Protein AF-A0A9P9AEI6-F1 (afdb_monomer_lite)

InterPro domains:
  IPR021858 Fungal transcription factor [PF11951] (8-313)

pLDDT: mean 79.12, std 16.42, range [23.8, 97.5]

Secondary structure (DSSP, 8-state):
--HHHHHHHHHIIIIIHHHS--SSSS-HHHHHHHHTTSS--HHHHHHHHHHHHHHHHHHH-S-HHHHHHHHHHHHHHHHHTTT---HHHHHHHHHHHHHHHHHHHHTT-TT-TTHHHHHHHHHHHHHHH-HHHHHHSTTTHHHHHHHHHHHHHHHHHHHHH-HHHHHSTTSTTS----GGGGS--GGGPPPHHHHHHTHHHHHHHHHHHHPPPTTSGGGG-HHHHHHHHHHHHHHHHTS----TTS--HHHHHHHHHHHHHHHHHHHHTT--SHHHHHHHHHHHHHHTT-S--S-HHHHHHHHTT--STTTS-TTSS-------

Structure (mmCIF, N/CA/C/O backbone):
data_AF-A0A9P9AEI6-F1
#
_entry.id   AF-A0A9P9AEI6-F1
#
loop_
_atom_site.group_PDB
_atom_site.id
_atom_site.type_symbol
_atom_site.label_atom_id
_atom_site.label_alt_id
_atom_site.label_comp_id
_atom_site.label_asym_id
_atom_site.label_entity_id
_atom_site.label_seq_id
_atom_site.pdbx_PDB_ins_code
_atom_site.Cartn_x
_atom_site.Cartn_y
_atom_site.Cartn_z
_atom_site.occupancy
_atom_site.B_iso_or_equiv
_atom_site.auth_seq_id
_atom_site.auth_comp_id
_atom_site.auth_asym_id
_atom_site.auth_atom_id
_atom_site.pdbx_PDB_model_num
ATOM 1 N N . MET A 1 1 ? -19.953 -5.552 25.059 1.00 49.62 1 MET A N 1
ATOM 2 C CA . MET A 1 1 ? -19.543 -6.098 23.747 1.00 49.62 1 MET A CA 1
ATOM 3 C C . MET A 1 1 ? -20.603 -7.079 23.301 1.00 49.62 1 MET A C 1
ATOM 5 O O . MET A 1 1 ? -20.930 -7.969 24.077 1.00 49.62 1 MET A O 1
ATOM 9 N N . ALA A 1 2 ? -21.178 -6.906 22.111 1.00 52.88 2 ALA A N 1
ATOM 10 C CA . ALA A 1 2 ? -22.038 -7.945 21.546 1.00 52.88 2 ALA A CA 1
ATOM 11 C C . ALA A 1 2 ? -21.175 -9.194 21.297 1.00 52.88 2 ALA A C 1
ATOM 13 O O . ALA A 1 2 ? -20.051 -9.055 20.819 1.00 52.88 2 ALA A O 1
ATOM 14 N N . ALA A 1 3 ? -21.664 -10.396 21.613 1.00 57.94 3 ALA A N 1
ATOM 15 C CA . ALA A 1 3 ? -20.877 -11.637 21.545 1.00 57.94 3 ALA A CA 1
ATOM 16 C C . ALA A 1 3 ? -20.171 -11.865 20.185 1.00 57.94 3 ALA A C 1
ATOM 18 O O . ALA A 1 3 ? -19.106 -12.473 20.138 1.00 57.94 3 ALA A O 1
ATOM 19 N N . GLY A 1 4 ? -20.706 -11.313 19.088 1.00 79.44 4 GLY A N 1
ATOM 20 C CA . GLY A 1 4 ? -20.083 -11.368 17.761 1.00 79.44 4 GLY A CA 1
ATOM 21 C C . GLY A 1 4 ? -18.882 -10.434 17.544 1.00 79.44 4 GLY A C 1
ATOM 22 O O . GLY A 1 4 ? -18.023 -10.744 16.726 1.00 79.44 4 GLY A O 1
ATOM 23 N N . GLU A 1 5 ? -18.775 -9.313 18.266 1.00 84.81 5 GLU A N 1
ATOM 24 C CA . GLU A 1 5 ? -17.642 -8.378 18.125 1.00 84.81 5 GLU A CA 1
ATOM 25 C C . GLU A 1 5 ? -16.354 -8.960 18.718 1.00 84.81 5 GLU A C 1
ATOM 27 O O . GLU A 1 5 ? -15.290 -8.808 18.126 1.00 84.81 5 GLU A O 1
ATOM 32 N N . GLY A 1 6 ? -16.455 -9.683 19.841 1.00 88.44 6 GLY A N 1
ATOM 33 C CA . GLY A 1 6 ? -15.307 -10.349 20.465 1.00 88.44 6 GLY A CA 1
ATOM 34 C C . GLY A 1 6 ? -14.677 -11.409 19.557 1.00 88.44 6 GLY A C 1
ATOM 35 O O . GLY A 1 6 ? -13.463 -11.429 19.391 1.00 88.44 6 GLY A O 1
ATOM 36 N N . ILE A 1 7 ? -15.506 -12.217 18.888 1.00 92.50 7 ILE A N 1
ATOM 37 C CA . ILE A 1 7 ? -15.058 -13.255 17.942 1.00 92.50 7 ILE A CA 1
ATOM 38 C C . ILE A 1 7 ? -14.340 -12.641 16.732 1.00 92.50 7 ILE A C 1
ATOM 40 O O . ILE A 1 7 ? -13.343 -13.175 16.248 1.00 92.50 7 ILE A O 1
ATOM 44 N N . LEU A 1 8 ? -14.849 -11.523 16.212 1.00 93.69 8 LEU A N 1
ATOM 45 C CA . LEU A 1 8 ? -14.237 -10.823 15.079 1.00 93.69 8 LEU A CA 1
ATOM 46 C C . LEU A 1 8 ? -12.917 -10.146 15.452 1.00 93.69 8 LEU A C 1
ATOM 48 O O . LEU A 1 8 ? -12.017 -10.048 14.620 1.00 93.69 8 LEU A O 1
ATOM 52 N N . LEU A 1 9 ? -12.797 -9.699 16.697 1.00 93.00 9 LEU A N 1
ATOM 53 C CA . LEU A 1 9 ? -11.573 -9.120 17.227 1.00 93.00 9 LEU A CA 1
ATOM 54 C C . LEU A 1 9 ? -10.501 -10.187 17.474 1.00 93.00 9 LEU A C 1
ATOM 56 O O . LEU A 1 9 ? -9.353 -9.995 17.099 1.00 93.00 9 LEU A O 1
ATOM 60 N N . GLU A 1 10 ? -10.881 -11.350 17.999 1.00 93.00 10 GLU A N 1
ATOM 61 C CA . GLU A 1 10 ? -9.986 -12.509 18.086 1.00 93.00 10 GLU A CA 1
ATOM 62 C C . GLU A 1 10 ? -9.533 -12.973 16.691 1.00 93.00 10 GLU A C 1
ATOM 64 O O . GLU A 1 10 ? -8.358 -13.269 16.463 1.00 93.00 10 GLU A O 1
ATOM 69 N N . TYR A 1 11 ? -10.449 -12.981 15.720 1.00 92.69 11 TYR A N 1
ATOM 70 C CA . TYR A 1 11 ? -10.111 -13.259 14.325 1.00 92.69 11 TYR A CA 1
ATOM 71 C C . TYR A 1 11 ? -9.150 -12.213 13.745 1.00 92.69 11 TYR A C 1
ATOM 73 O O . TYR A 1 11 ? -8.234 -12.567 13.001 1.00 92.69 11 TYR A O 1
ATOM 81 N N . PHE A 1 12 ? -9.312 -10.939 14.124 1.00 93.12 12 PHE A N 1
ATOM 82 C CA . PHE A 1 12 ? -8.359 -9.897 13.755 1.00 93.12 12 PHE A CA 1
ATOM 83 C C . PHE A 1 12 ? -6.968 -10.236 14.288 1.00 93.12 12 PHE A C 1
ATOM 85 O O . PHE A 1 12 ? -6.016 -10.330 13.517 1.00 93.12 12 PHE A O 1
ATOM 92 N N . ASP A 1 13 ? -6.874 -10.465 15.598 1.00 91.00 13 ASP A N 1
ATOM 93 C CA . ASP A 1 13 ? -5.612 -10.664 16.306 1.00 91.00 13 ASP A CA 1
ATOM 94 C C . ASP A 1 13 ? -4.868 -11.917 15.797 1.00 91.00 13 ASP A C 1
ATOM 96 O O . ASP A 1 13 ? -3.641 -11.908 15.687 1.00 91.00 13 ASP A O 1
ATOM 100 N N . THR A 1 14 ? -5.592 -12.973 15.407 1.00 89.31 14 THR A N 1
ATOM 101 C CA . THR A 1 14 ? -5.006 -14.269 15.011 1.00 89.31 14 THR A CA 1
ATOM 102 C C . THR A 1 14 ? -4.762 -14.451 13.511 1.00 89.31 14 THR A C 1
ATOM 104 O O . THR A 1 14 ? -3.858 -15.216 13.145 1.00 89.31 14 THR A O 1
ATOM 107 N N . LYS A 1 15 ? -5.558 -13.805 12.645 1.00 88.00 15 LYS A N 1
ATOM 108 C CA . LYS A 1 15 ? -5.542 -14.010 11.184 1.00 88.00 15 LYS A CA 1
ATOM 109 C C . LYS A 1 15 ? -5.318 -12.717 10.409 1.00 88.00 15 LYS A C 1
ATOM 111 O O . LYS A 1 15 ? -4.334 -12.624 9.682 1.00 88.00 15 LYS A O 1
ATOM 116 N N . VAL A 1 16 ? -6.194 -11.724 10.573 1.00 88.56 16 VAL A N 1
ATOM 117 C CA . VAL A 1 16 ? -6.148 -10.495 9.755 1.00 88.56 16 VAL A CA 1
ATOM 118 C C . VAL A 1 16 ? -4.852 -9.725 9.994 1.00 88.56 16 VAL A C 1
ATOM 120 O O . VAL A 1 16 ? -4.207 -9.311 9.037 1.00 88.56 16 VAL A O 1
ATOM 123 N N . SER A 1 17 ? -4.418 -9.615 11.250 1.00 87.31 17 SER A N 1
ATOM 124 C CA . SER A 1 17 ? -3.181 -8.937 11.657 1.00 87.31 17 SER A CA 1
ATOM 125 C C . SER A 1 17 ? -1.941 -9.421 10.899 1.00 87.31 17 SER A C 1
ATOM 127 O O . SER A 1 17 ? -1.055 -8.617 10.621 1.00 87.31 17 SER A O 1
ATOM 129 N N . LYS A 1 18 ? -1.900 -10.713 10.549 1.00 82.31 18 LYS A N 1
ATOM 130 C CA . LYS A 1 18 ? -0.797 -11.372 9.836 1.00 82.31 18 LYS A CA 1
ATOM 131 C C . LYS A 1 18 ? -0.871 -11.194 8.322 1.00 82.31 18 LYS A C 1
ATOM 133 O O . LYS A 1 18 ? 0.150 -11.259 7.658 1.00 82.31 18 LYS A O 1
ATOM 138 N N . SER A 1 19 ? -2.068 -10.963 7.783 1.00 79.38 19 SER A N 1
ATOM 139 C CA . SER A 1 19 ? -2.264 -10.676 6.353 1.00 79.38 19 SER A CA 1
ATOM 140 C C . SER A 1 19 ? -1.991 -9.220 5.970 1.00 79.38 19 SER A C 1
ATOM 142 O O . SER A 1 19 ? -1.904 -8.905 4.784 1.00 79.38 19 SER A O 1
ATOM 144 N N . LEU A 1 20 ? -1.896 -8.320 6.955 1.00 83.25 20 LEU A N 1
ATOM 145 C CA . LEU A 1 20 ? -1.595 -6.917 6.698 1.00 83.25 20 LEU A CA 1
ATOM 146 C C . LEU A 1 20 ? -0.143 -6.750 6.265 1.00 83.25 20 LEU A C 1
ATOM 148 O O . LEU A 1 20 ? 0.754 -7.417 6.778 1.00 83.25 20 LEU A O 1
ATOM 152 N N . THR A 1 21 ? 0.083 -5.798 5.367 1.00 78.38 21 THR A N 1
ATOM 153 C CA . THR A 1 21 ? 1.424 -5.468 4.902 1.00 78.38 21 THR A CA 1
ATOM 154 C C . THR A 1 21 ? 2.310 -4.973 6.038 1.00 78.38 21 THR A C 1
ATOM 156 O O . THR A 1 21 ? 1.958 -4.015 6.725 1.00 78.38 21 THR A O 1
ATOM 159 N N . THR A 1 22 ? 3.474 -5.601 6.218 1.00 69.50 22 THR A N 1
ATOM 160 C CA . THR A 1 22 ? 4.460 -5.224 7.239 1.00 69.50 22 THR A CA 1
ATOM 161 C C . THR A 1 22 ? 5.778 -4.756 6.619 1.00 69.50 22 THR A C 1
ATOM 163 O O . THR A 1 22 ? 6.274 -5.309 5.627 1.00 69.50 22 THR A O 1
ATOM 166 N N . PHE A 1 23 ? 6.344 -3.703 7.214 1.00 68.81 23 PHE A N 1
ATOM 167 C CA . PHE A 1 23 ? 7.599 -3.081 6.776 1.00 68.81 23 PHE A CA 1
ATOM 168 C C . PHE A 1 23 ? 8.761 -3.286 7.743 1.00 68.81 23 PHE A C 1
ATOM 170 O O . PHE A 1 23 ? 9.911 -3.167 7.325 1.00 68.81 23 PHE A O 1
ATOM 177 N N . SER A 1 24 ? 8.463 -3.682 8.978 1.00 69.88 24 SER A N 1
ATOM 178 C CA . SER A 1 24 ? 9.431 -4.023 10.013 1.00 69.88 24 SER A CA 1
ATOM 179 C C . SER A 1 24 ? 9.180 -5.423 10.574 1.00 69.88 24 SER A C 1
ATOM 181 O O . SER A 1 24 ? 8.218 -6.106 10.214 1.00 69.88 24 SER A O 1
ATOM 183 N N . GLU A 1 25 ? 10.050 -5.840 11.494 1.00 65.62 25 GLU A N 1
ATOM 184 C CA . GLU A 1 25 ? 9.880 -7.061 12.287 1.00 65.62 25 GLU A CA 1
ATOM 185 C C . GLU A 1 25 ? 8.661 -6.992 13.226 1.00 65.62 25 GLU A C 1
ATOM 187 O O . GLU A 1 25 ? 8.182 -8.023 13.702 1.00 65.62 25 GLU A O 1
ATOM 192 N N . LYS A 1 26 ? 8.135 -5.788 13.503 1.00 71.62 26 LYS A N 1
ATOM 193 C CA . LYS A 1 26 ? 6.980 -5.596 14.380 1.00 71.62 26 LYS A CA 1
ATOM 194 C C . LYS A 1 26 ? 5.680 -5.783 13.582 1.00 71.62 26 LYS A C 1
ATOM 196 O O . LYS A 1 26 ? 5.460 -5.103 12.579 1.00 71.62 26 LYS A O 1
ATOM 201 N N . PRO A 1 27 ? 4.757 -6.658 14.022 1.00 75.38 27 PRO A N 1
ATOM 202 C CA . PRO A 1 27 ? 3.495 -6.850 13.318 1.00 75.38 27 PRO A CA 1
ATOM 203 C C . PRO A 1 27 ? 2.616 -5.601 13.398 1.00 75.38 27 PRO A C 1
ATOM 205 O O . PRO A 1 27 ? 2.210 -5.190 14.491 1.00 75.38 27 PRO A O 1
ATOM 208 N N . LEU A 1 28 ? 2.231 -5.058 12.242 1.00 84.88 28 LEU A N 1
ATOM 209 C CA . LEU A 1 28 ? 1.381 -3.869 12.141 1.00 84.88 28 LEU A CA 1
ATOM 210 C C . LEU A 1 28 ? 0.050 -4.036 12.896 1.00 84.88 28 LEU A C 1
ATOM 212 O O . LEU A 1 28 ? -0.445 -3.103 13.525 1.00 84.88 28 LEU A O 1
ATOM 216 N N . GLY A 1 29 ? -0.512 -5.248 12.914 1.00 87.25 29 GLY A N 1
ATOM 217 C CA . GLY A 1 29 ? -1.742 -5.528 13.653 1.00 87.25 29 GLY A CA 1
ATOM 218 C C . GLY A 1 29 ? -1.647 -5.237 15.157 1.00 87.25 29 GLY A C 1
ATOM 219 O O . GLY A 1 29 ? -2.629 -4.786 15.745 1.00 87.25 29 GLY A O 1
ATOM 220 N N . SER A 1 30 ? -0.471 -5.412 15.773 1.00 87.69 30 SER A N 1
ATOM 221 C CA . SER A 1 30 ? -0.256 -5.089 17.193 1.00 87.69 30 SER A CA 1
ATOM 222 C C . SER A 1 30 ? -0.277 -3.577 17.446 1.00 87.69 30 SER A C 1
ATOM 224 O O . SER A 1 30 ? -0.878 -3.114 18.420 1.00 87.69 30 SER A O 1
ATOM 226 N N . LEU A 1 31 ? 0.282 -2.796 16.515 1.00 90.06 31 LEU A N 1
ATOM 227 C CA . LEU A 1 31 ? 0.215 -1.339 16.531 1.00 90.06 31 LEU A CA 1
ATOM 228 C C . LEU A 1 31 ? -1.235 -0.860 16.398 1.00 90.06 31 LEU A C 1
ATOM 230 O O . LEU A 1 31 ? -1.699 -0.078 17.227 1.00 90.06 31 LEU A O 1
ATOM 234 N N . LEU A 1 32 ? -1.978 -1.378 15.415 1.00 93.06 32 LEU A N 1
ATOM 235 C CA . LEU A 1 32 ? -3.387 -1.024 15.198 1.00 93.06 32 LEU A CA 1
ATOM 236 C C . LEU A 1 32 ? -4.250 -1.364 16.416 1.00 93.06 32 LEU A C 1
ATOM 238 O O . LEU A 1 32 ? -5.102 -0.571 16.825 1.00 93.06 32 LEU A O 1
ATOM 242 N N . ARG A 1 33 ? -3.981 -2.510 17.052 1.00 91.94 33 ARG A N 1
ATOM 243 C CA . ARG A 1 33 ? -4.644 -2.911 18.293 1.00 91.94 33 ARG A CA 1
ATOM 244 C C . ARG A 1 33 ? -4.411 -1.893 19.401 1.00 91.94 33 ARG A C 1
ATOM 246 O O . ARG A 1 33 ? -5.381 -1.460 20.020 1.00 91.94 33 ARG A O 1
ATOM 253 N N . ARG A 1 34 ? -3.161 -1.475 19.615 1.00 91.44 34 ARG A N 1
ATOM 254 C CA . ARG A 1 34 ? -2.795 -0.455 20.607 1.00 91.44 34 ARG A CA 1
ATOM 255 C C . ARG A 1 34 ? -3.473 0.884 20.308 1.00 91.44 34 ARG A C 1
ATOM 257 O O . ARG A 1 34 ? -4.132 1.423 21.191 1.00 91.44 34 ARG A O 1
ATOM 264 N N . ILE A 1 35 ? -3.403 1.357 19.060 1.00 91.81 35 ILE A N 1
ATOM 265 C CA . ILE A 1 35 ? -4.046 2.603 18.605 1.00 91.81 35 ILE A CA 1
ATOM 266 C C . ILE A 1 35 ? -5.562 2.572 18.857 1.00 91.81 35 ILE A C 1
ATOM 268 O O . ILE A 1 35 ? -6.140 3.575 19.272 1.00 91.81 35 ILE A O 1
ATOM 272 N N . SER A 1 36 ? -6.218 1.422 18.665 1.00 93.44 36 SER A N 1
ATOM 273 C CA . SER A 1 36 ? -7.662 1.274 18.900 1.00 93.44 36 SER A CA 1
ATOM 274 C C . SER A 1 36 ? -8.080 1.403 20.374 1.00 93.44 36 SER A C 1
ATOM 276 O O . SER A 1 36 ? -9.262 1.592 20.661 1.00 93.44 36 SER A O 1
ATOM 278 N N . LEU A 1 37 ? -7.126 1.312 21.310 1.00 89.81 37 LEU A N 1
ATOM 279 C CA . LEU A 1 37 ? -7.365 1.276 22.756 1.00 89.81 37 LEU A CA 1
ATOM 280 C C . LEU A 1 37 ? -6.828 2.508 23.507 1.00 89.81 37 LEU A C 1
ATOM 282 O O . LEU A 1 37 ? -7.058 2.612 24.708 1.00 89.81 37 LEU A O 1
ATOM 286 N N . THR A 1 38 ? -6.149 3.445 22.837 1.00 85.38 38 THR A N 1
ATOM 287 C CA . THR A 1 38 ? -5.336 4.490 23.490 1.00 85.38 38 THR A CA 1
ATOM 288 C C . THR A 1 38 ? -6.092 5.369 24.493 1.00 85.38 38 THR A C 1
ATOM 290 O O . THR A 1 38 ? -5.564 5.652 25.563 1.00 85.38 38 THR A O 1
ATOM 293 N N . ASN A 1 39 ? -7.300 5.849 24.173 1.00 81.88 39 ASN A N 1
ATOM 294 C CA . ASN A 1 39 ? -8.015 6.797 25.049 1.00 81.88 39 ASN A CA 1
ATOM 295 C C . ASN A 1 39 ? -9.550 6.773 24.924 1.00 81.88 39 ASN A C 1
ATOM 297 O O . ASN A 1 39 ? -10.221 7.679 25.414 1.00 81.88 39 ASN A O 1
ATOM 301 N N . GLY A 1 40 ? -10.121 5.782 24.232 1.00 85.19 40 GLY A N 1
ATOM 302 C CA . GLY A 1 40 ? -11.573 5.681 24.029 1.00 85.19 40 GLY A CA 1
ATOM 303 C C . GLY A 1 40 ? -12.201 6.823 23.213 1.00 85.19 40 GLY A C 1
ATOM 304 O O . GLY A 1 40 ? -13.425 6.925 23.161 1.00 85.19 40 GLY A O 1
ATOM 305 N N . SER A 1 41 ? -11.397 7.679 22.573 1.00 92.44 41 SER A N 1
ATOM 306 C CA . SER A 1 41 ? -11.891 8.755 21.707 1.00 92.44 41 SER A CA 1
ATOM 307 C C . SER A 1 41 ? -12.672 8.220 20.504 1.00 92.44 41 SER A C 1
ATOM 309 O O . SER A 1 41 ? -12.541 7.059 20.109 1.00 92.44 41 SER A O 1
ATOM 311 N N . LEU A 1 42 ? -13.435 9.103 19.854 1.00 94.88 42 LEU A N 1
ATOM 312 C CA . LEU A 1 42 ? -14.140 8.779 18.611 1.00 94.88 42 LEU A CA 1
ATOM 313 C C . LEU A 1 42 ? -13.181 8.293 17.510 1.00 94.88 42 LEU A C 1
ATOM 315 O O . LEU A 1 42 ? -13.525 7.372 16.775 1.00 94.88 42 LEU A O 1
ATOM 319 N N . ALA A 1 43 ? -11.960 8.832 17.440 1.00 94.81 43 ALA A N 1
ATOM 320 C CA . ALA A 1 43 ? -10.944 8.349 16.506 1.00 94.81 43 ALA A CA 1
ATOM 321 C C . ALA A 1 43 ? -10.480 6.917 16.844 1.00 94.81 43 ALA A C 1
ATOM 323 O O . ALA A 1 43 ? -10.398 6.073 15.956 1.00 94.81 43 ALA A O 1
ATOM 324 N N . CYS A 1 44 ? -10.258 6.592 18.124 1.00 94.44 44 CYS A N 1
ATOM 325 C CA . CYS A 1 44 ? -9.933 5.217 18.540 1.00 94.44 44 CYS A CA 1
ATOM 326 C C . CYS A 1 44 ? -11.085 4.247 18.234 1.00 94.44 44 CYS A C 1
ATOM 328 O O . CYS A 1 44 ? -10.864 3.149 17.720 1.00 94.44 44 CYS A O 1
ATOM 330 N N . MET A 1 45 ? -12.328 4.675 18.488 1.00 95.88 45 MET A N 1
ATOM 331 C CA . MET A 1 45 ? -13.521 3.910 18.123 1.00 95.88 45 MET A CA 1
ATOM 332 C C . MET A 1 45 ? -13.596 3.666 16.617 1.00 95.88 45 MET A C 1
ATOM 334 O O . MET A 1 45 ? -13.975 2.570 16.210 1.00 95.88 45 MET A O 1
ATOM 338 N N . ALA A 1 46 ? -13.225 4.643 15.788 1.00 97.38 46 ALA A N 1
ATOM 339 C CA . ALA A 1 46 ? -13.188 4.462 14.345 1.00 97.38 46 ALA A CA 1
ATOM 340 C C . ALA A 1 46 ? -12.216 3.353 13.927 1.00 97.38 46 ALA A C 1
ATOM 342 O O . ALA A 1 46 ? -12.610 2.468 13.168 1.00 97.38 46 ALA A O 1
ATOM 343 N N . VAL A 1 47 ? -10.995 3.348 14.474 1.00 97.25 47 VAL A N 1
ATOM 344 C CA . VAL A 1 47 ? -9.998 2.292 14.217 1.00 97.25 47 VAL A CA 1
ATOM 345 C C . VAL A 1 47 ? -10.554 0.932 14.621 1.00 97.25 47 VAL A C 1
ATOM 347 O O . VAL A 1 47 ? -10.567 0.004 13.819 1.00 97.25 47 VAL A O 1
ATOM 350 N N . HIS A 1 48 ? -11.098 0.827 15.834 1.00 96.56 48 HIS A N 1
ATOM 351 C CA . HIS A 1 48 ? -11.681 -0.414 16.334 1.00 96.56 48 HIS A CA 1
ATOM 352 C C . HIS A 1 48 ? -12.808 -0.942 15.430 1.00 96.56 48 HIS A C 1
ATOM 354 O O . HIS A 1 48 ? -12.850 -2.124 15.089 1.00 96.56 48 HIS A O 1
ATOM 360 N N . ARG A 1 49 ? -13.720 -0.059 15.008 1.00 97.25 49 ARG A N 1
ATOM 361 C CA . ARG A 1 49 ? -14.836 -0.409 14.121 1.00 97.25 49 ARG A CA 1
ATOM 362 C C . ARG A 1 49 ? -14.344 -0.836 12.743 1.00 97.25 49 ARG A C 1
ATOM 364 O O . ARG A 1 49 ? -14.859 -1.824 12.228 1.00 97.25 49 ARG A O 1
ATOM 371 N N . ALA A 1 50 ? -13.341 -0.156 12.191 1.00 97.25 50 ALA A N 1
ATOM 372 C CA . ALA A 1 50 ? -12.728 -0.516 10.918 1.00 97.25 50 ALA A CA 1
ATOM 373 C C . ALA A 1 50 ? -12.044 -1.894 10.988 1.00 97.25 50 ALA A C 1
ATOM 375 O O . ALA A 1 50 ? -12.265 -2.722 10.109 1.00 97.25 50 ALA A O 1
ATOM 376 N N . MET A 1 51 ? -11.295 -2.186 12.061 1.00 96.62 51 MET A N 1
ATOM 377 C CA . MET A 1 51 ? -10.660 -3.498 12.273 1.00 96.62 51 MET A CA 1
ATOM 378 C C . MET A 1 51 ? -11.692 -4.631 12.289 1.00 96.62 51 MET A C 1
ATOM 380 O O . MET A 1 51 ? -11.538 -5.628 11.589 1.00 96.62 51 MET A O 1
ATOM 384 N N . ILE A 1 52 ? -12.771 -4.471 13.062 1.00 96.12 52 ILE A N 1
ATOM 385 C CA . ILE A 1 52 ? -13.834 -5.481 13.154 1.00 96.12 52 ILE A CA 1
ATOM 386 C C . ILE A 1 52 ? -14.605 -5.587 11.830 1.00 96.12 52 ILE A C 1
ATOM 388 O O . ILE A 1 52 ? -15.012 -6.687 11.461 1.00 96.12 52 ILE A O 1
ATOM 392 N N . ALA A 1 53 ? -14.789 -4.481 11.100 1.00 95.88 53 ALA A N 1
ATOM 393 C CA . ALA A 1 53 ? -15.401 -4.495 9.772 1.00 95.88 53 ALA A CA 1
ATOM 394 C C . ALA A 1 53 ? -14.562 -5.313 8.780 1.00 95.88 53 ALA A C 1
ATOM 396 O O . ALA A 1 53 ? -15.105 -6.181 8.103 1.00 95.88 53 ALA A O 1
ATOM 397 N N . LEU A 1 54 ? -13.242 -5.100 8.751 1.00 94.44 54 LEU A N 1
ATOM 398 C CA . LEU A 1 54 ? -12.329 -5.871 7.907 1.00 94.44 54 LEU A CA 1
ATOM 399 C C . LEU A 1 54 ? -12.331 -7.357 8.293 1.00 94.44 54 LEU A C 1
ATOM 401 O O . LEU A 1 54 ? -12.406 -8.219 7.422 1.00 94.44 54 LEU A O 1
ATOM 405 N N . SER A 1 55 ? -12.335 -7.675 9.590 1.00 95.12 55 SER A N 1
ATOM 406 C CA . SER A 1 55 ? -12.503 -9.057 10.056 1.00 95.12 55 SER A CA 1
ATOM 407 C C . SER A 1 55 ? -13.822 -9.679 9.611 1.00 95.12 55 SER A C 1
ATOM 409 O O . SER A 1 55 ? -13.844 -10.854 9.253 1.00 95.12 55 SER A O 1
ATOM 411 N N . ALA A 1 56 ? -14.923 -8.923 9.651 1.00 94.25 56 ALA A N 1
ATOM 412 C CA . ALA A 1 56 ? -16.223 -9.405 9.198 1.00 94.25 56 ALA A CA 1
ATOM 413 C C . ALA A 1 56 ? -16.203 -9.689 7.693 1.00 94.25 56 ALA A C 1
ATOM 415 O O . ALA A 1 56 ? -16.639 -10.762 7.288 1.00 94.25 56 ALA A O 1
ATOM 416 N N . LEU A 1 57 ? -15.616 -8.787 6.900 1.00 92.50 57 LEU A N 1
ATOM 417 C CA . LEU A 1 57 ? -15.442 -8.963 5.461 1.00 92.50 57 LEU A CA 1
ATOM 418 C C . LEU A 1 57 ? -14.624 -10.217 5.136 1.00 92.50 57 LEU A C 1
ATOM 420 O O . LEU A 1 57 ? -15.081 -11.077 4.394 1.00 92.50 57 LEU A O 1
ATOM 424 N N . LEU A 1 58 ? -13.442 -10.364 5.735 1.00 89.75 58 LEU A N 1
ATOM 425 C CA . LEU A 1 58 ? -12.540 -11.481 5.436 1.00 89.75 58 LEU A CA 1
ATOM 426 C C . LEU A 1 58 ? -13.033 -12.830 5.973 1.00 89.75 58 LEU A C 1
ATOM 428 O O . LEU A 1 58 ? -12.534 -13.873 5.557 1.00 89.75 58 LEU A O 1
ATOM 432 N N . ARG A 1 59 ? -13.970 -12.835 6.927 1.00 91.19 59 ARG A N 1
ATOM 433 C CA . ARG A 1 59 ? -14.519 -14.067 7.509 1.00 91.19 59 ARG A CA 1
ATOM 434 C C . ARG A 1 59 ? -15.860 -14.474 6.908 1.00 91.19 59 ARG A C 1
ATOM 436 O O . ARG A 1 59 ? -16.122 -15.666 6.779 1.00 91.19 59 ARG A O 1
ATOM 443 N N . TYR A 1 60 ? -16.718 -13.503 6.611 1.00 90.38 60 TYR A N 1
ATOM 444 C CA . TYR A 1 60 ? -18.117 -13.726 6.240 1.00 90.38 60 TYR A CA 1
ATOM 445 C C . TYR A 1 60 ? -18.507 -13.081 4.903 1.00 90.38 60 TYR A C 1
ATOM 447 O O . TYR A 1 60 ? -19.644 -13.248 4.470 1.00 90.38 60 TYR A O 1
ATOM 455 N N . GLY A 1 61 ? -17.596 -12.357 4.251 1.00 88.06 61 GLY A N 1
ATOM 456 C CA . GLY A 1 61 ? -17.871 -11.601 3.034 1.00 88.06 61 GLY A CA 1
ATOM 457 C C . GLY A 1 61 ? -18.565 -10.264 3.295 1.00 88.06 61 GLY A C 1
ATOM 458 O O . GLY A 1 61 ? -18.708 -9.800 4.437 1.00 88.06 61 GLY A O 1
ATOM 459 N N . ASP A 1 62 ? -18.982 -9.614 2.209 1.00 86.94 62 ASP A N 1
ATOM 460 C CA . ASP A 1 62 ? -19.665 -8.328 2.284 1.00 86.94 62 ASP A CA 1
ATOM 461 C C . ASP A 1 62 ? -21.129 -8.502 2.716 1.00 86.94 62 ASP A C 1
ATOM 463 O O . ASP A 1 62 ? -22.041 -8.699 1.915 1.00 86.94 62 ASP A O 1
ATOM 467 N N . CYS A 1 63 ? -21.347 -8.490 4.030 1.00 88.94 63 CYS A N 1
ATOM 468 C CA . CYS A 1 63 ? -22.653 -8.666 4.649 1.00 88.94 63 CYS A CA 1
ATOM 469 C C . CYS A 1 63 ? -23.125 -7.391 5.365 1.00 88.94 63 CYS A C 1
ATOM 471 O O . CYS A 1 63 ? -22.361 -6.458 5.625 1.00 88.94 63 CYS A O 1
ATOM 473 N N . VAL A 1 64 ? -24.396 -7.373 5.786 1.00 91.38 64 VAL A N 1
ATOM 474 C CA . VAL A 1 64 ? -25.002 -6.246 6.528 1.00 91.38 64 VAL A CA 1
ATOM 475 C C . VAL A 1 64 ? -24.170 -5.844 7.754 1.00 91.38 64 VAL A C 1
ATOM 477 O O . VAL A 1 64 ? -24.068 -4.660 8.081 1.00 91.38 64 VAL A O 1
ATOM 480 N N . GLN A 1 65 ? -23.549 -6.811 8.438 1.00 92.44 65 GLN A N 1
ATOM 481 C CA . GLN A 1 65 ? -22.690 -6.526 9.586 1.00 92.44 65 GLN A CA 1
ATOM 482 C C . GLN A 1 65 ? -21.428 -5.753 9.181 1.00 92.44 65 GLN A C 1
ATOM 484 O O . GLN A 1 65 ? -21.105 -4.768 9.848 1.00 92.44 65 GLN A O 1
ATOM 489 N N . THR A 1 66 ? -20.757 -6.166 8.101 1.00 92.69 66 THR A N 1
ATOM 490 C CA . THR A 1 66 ? -19.584 -5.489 7.527 1.00 92.69 66 THR A CA 1
ATOM 491 C C . THR A 1 66 ? -19.920 -4.040 7.186 1.00 92.69 66 THR A C 1
ATOM 493 O O . THR A 1 66 ? -19.283 -3.121 7.706 1.00 92.69 66 THR A O 1
ATOM 496 N N . GLN A 1 67 ? -20.994 -3.821 6.423 1.00 91.94 67 GLN A N 1
ATOM 497 C CA . GLN A 1 67 ? -21.426 -2.482 6.009 1.00 91.94 67 GLN A CA 1
ATOM 498 C C . GLN A 1 67 ? -21.804 -1.592 7.199 1.00 91.94 67 GLN A C 1
ATOM 500 O O . GLN A 1 67 ? -21.401 -0.430 7.275 1.00 91.94 67 GLN A O 1
ATOM 505 N N . ARG A 1 68 ? -22.512 -2.136 8.197 1.00 95.19 68 ARG A N 1
ATOM 506 C CA . ARG A 1 68 ? -22.860 -1.386 9.414 1.00 95.19 68 ARG A CA 1
ATOM 507 C C . ARG A 1 68 ? -21.620 -0.960 10.203 1.00 95.19 68 ARG A C 1
ATOM 509 O O . ARG A 1 68 ? -21.580 0.154 10.726 1.00 95.19 68 ARG A O 1
ATOM 516 N N . LEU A 1 69 ? -20.615 -1.829 10.308 1.00 95.94 69 LEU A N 1
ATOM 517 C CA . LEU A 1 69 ? -19.361 -1.515 10.995 1.00 95.94 69 LEU A CA 1
ATOM 518 C C . LEU A 1 69 ? -18.528 -0.489 10.213 1.00 95.94 69 LEU A C 1
ATOM 520 O O . LEU A 1 69 ? -18.036 0.457 10.829 1.00 95.94 69 LEU A O 1
ATOM 524 N N . LYS A 1 70 ? -18.450 -0.613 8.879 1.00 95.31 70 LYS A N 1
ATOM 525 C CA . LYS A 1 70 ? -17.837 0.380 7.980 1.00 95.31 70 LYS A CA 1
ATOM 526 C C . LYS A 1 70 ? -18.466 1.763 8.183 1.00 95.31 70 LYS A C 1
ATOM 528 O O . LYS A 1 70 ? -17.765 2.722 8.501 1.00 95.31 70 LYS A O 1
ATOM 533 N N . LEU A 1 71 ? -19.795 1.866 8.101 1.00 95.38 71 LEU A N 1
ATOM 534 C CA . LEU A 1 71 ? -20.523 3.125 8.315 1.00 95.38 71 LEU A CA 1
ATOM 535 C C . LEU A 1 71 ? -20.310 3.698 9.722 1.00 95.38 71 LEU A C 1
ATOM 537 O O . LEU A 1 71 ? -20.151 4.911 9.884 1.00 95.38 71 LEU A O 1
ATOM 541 N N . SER A 1 72 ? -20.266 2.838 10.744 1.00 97.25 72 SER A N 1
ATOM 542 C CA . SER A 1 72 ? -19.952 3.257 12.111 1.00 97.25 72 SER A CA 1
ATOM 543 C C . SER A 1 72 ? -18.533 3.817 12.237 1.00 97.25 72 SER A C 1
ATOM 545 O O . SER A 1 72 ? -18.348 4.779 12.981 1.00 97.25 72 SER A O 1
ATOM 547 N N . ALA A 1 73 ? -17.547 3.243 11.541 1.00 97.50 73 ALA A N 1
ATOM 548 C CA . ALA A 1 73 ? -16.177 3.749 11.530 1.00 97.50 73 ALA A CA 1
ATOM 549 C C . ALA A 1 73 ? -16.099 5.126 10.851 1.00 97.50 73 ALA A C 1
ATOM 551 O O . ALA A 1 73 ? -15.557 6.064 11.431 1.00 97.50 73 ALA A O 1
ATOM 552 N N . ILE A 1 74 ? -16.724 5.274 9.678 1.00 95.88 74 ILE A N 1
ATOM 553 C CA . ILE A 1 74 ? -16.774 6.541 8.925 1.00 95.88 74 ILE A CA 1
ATOM 554 C C . ILE A 1 74 ? -17.445 7.643 9.752 1.00 95.88 74 ILE A C 1
ATOM 556 O O . ILE A 1 74 ? -16.928 8.754 9.853 1.00 95.88 74 ILE A O 1
ATOM 560 N N . SER A 1 75 ? -18.570 7.327 10.399 1.00 97.12 75 SER A N 1
ATOM 561 C CA . SER A 1 75 ? -19.290 8.281 11.250 1.00 97.12 75 SER A CA 1
ATOM 562 C C . SER A 1 75 ? -18.434 8.743 12.431 1.00 97.12 75 SER A C 1
ATOM 564 O O . SER A 1 75 ? -18.441 9.923 12.777 1.00 97.12 75 SER A O 1
ATOM 566 N N . ALA A 1 76 ? -17.674 7.828 13.039 1.00 96.88 76 ALA A N 1
ATOM 567 C CA . ALA A 1 76 ? -16.776 8.144 14.142 1.00 96.88 76 ALA A CA 1
ATOM 568 C C . ALA A 1 76 ? -15.580 9.007 13.692 1.00 96.88 76 ALA A C 1
ATOM 570 O O . ALA A 1 76 ? -15.242 9.962 14.395 1.00 96.88 76 ALA A O 1
ATOM 571 N N . LEU A 1 77 ? -15.008 8.756 12.504 1.00 95.88 77 LEU A N 1
ATOM 572 C CA . LEU A 1 77 ? -13.980 9.626 11.909 1.00 95.88 77 LEU A CA 1
ATOM 573 C C . LEU A 1 77 ? -14.513 11.031 11.657 1.00 95.88 77 LEU A C 1
ATOM 575 O O . LEU A 1 77 ? -13.938 11.998 12.155 1.00 95.88 77 LEU A O 1
ATOM 579 N N . GLY A 1 78 ? -15.642 11.147 10.954 1.00 94.50 78 GLY A N 1
ATOM 580 C CA . GLY A 1 78 ? -16.253 12.442 10.658 1.00 94.50 78 GLY A CA 1
ATOM 581 C C . GLY A 1 78 ? -16.595 13.217 11.931 1.00 94.50 78 GLY A C 1
ATOM 582 O O . GLY A 1 78 ? -16.326 14.412 12.032 1.00 94.50 78 GLY A O 1
ATOM 583 N N . ALA A 1 79 ? -17.113 12.528 12.951 1.00 95.38 79 ALA A N 1
ATOM 584 C CA . ALA A 1 79 ? -17.397 13.134 14.244 1.00 95.38 79 ALA A CA 1
ATOM 585 C C . ALA A 1 79 ? -16.131 13.600 14.979 1.00 95.38 79 ALA A C 1
ATOM 587 O O . ALA A 1 79 ? -16.169 14.660 15.606 1.00 95.38 79 ALA A O 1
ATOM 588 N N . SER A 1 80 ? -15.035 12.838 14.895 1.00 94.75 80 SER A N 1
ATOM 589 C CA . SER A 1 80 ? -13.751 13.187 15.508 1.00 94.75 80 SER A CA 1
ATOM 590 C C . SER A 1 80 ? -13.019 14.316 14.783 1.00 94.75 80 SER A C 1
ATOM 592 O O . SER A 1 80 ? -12.259 15.030 15.427 1.00 94.75 80 SER A O 1
ATOM 594 N N . ALA A 1 81 ? -13.221 14.470 13.473 1.00 93.00 81 ALA A N 1
ATOM 595 C CA . ALA A 1 81 ? -12.567 15.489 12.649 1.00 93.00 81 ALA A CA 1
ATOM 596 C C . ALA A 1 81 ? -13.296 16.845 12.646 1.00 93.00 81 ALA A C 1
ATOM 598 O O . ALA A 1 81 ? -12.816 17.789 12.023 1.00 93.00 81 ALA A O 1
ATOM 599 N N . ARG A 1 82 ? -14.445 16.977 13.331 1.00 91.12 82 ARG A N 1
ATOM 600 C CA . ARG A 1 82 ? -15.267 18.208 13.322 1.00 91.12 82 ARG A CA 1
ATOM 601 C C . ARG A 1 82 ? -14.504 19.480 13.689 1.00 91.12 82 ARG A C 1
ATOM 603 O O . ARG A 1 82 ? -14.815 20.537 13.155 1.00 91.12 82 ARG A O 1
ATOM 610 N N . ASN A 1 83 ? -13.524 19.365 14.581 1.00 86.56 83 ASN A N 1
ATOM 611 C CA . ASN A 1 83 ? -12.706 20.486 15.048 1.00 86.56 83 ASN A CA 1
ATOM 612 C C . ASN A 1 83 ? -11.306 20.491 14.409 1.00 86.56 83 ASN A C 1
ATOM 614 O O . ASN A 1 83 ? -10.390 21.113 14.938 1.00 86.56 83 ASN A O 1
ATOM 618 N N . GLY A 1 84 ? -11.136 19.777 13.295 1.00 86.62 84 GLY A N 1
ATOM 619 C CA . GLY A 1 84 ? -9.840 19.496 12.695 1.00 86.62 84 GLY A CA 1
ATOM 620 C C . GLY A 1 84 ? -9.196 18.217 13.231 1.00 86.62 84 GLY A C 1
ATOM 621 O O . GLY A 1 84 ? -9.660 17.593 14.189 1.00 86.62 84 GLY A O 1
ATOM 622 N N . VAL A 1 85 ? -8.122 17.818 12.557 1.00 89.25 85 VAL A N 1
ATOM 623 C CA . VAL A 1 85 ? -7.266 16.689 12.927 1.00 89.25 85 VAL A CA 1
ATOM 624 C C . VAL A 1 85 ? -6.026 17.256 13.603 1.00 89.25 85 VAL A C 1
ATOM 626 O O . VAL A 1 85 ? -5.450 18.230 13.124 1.00 89.25 85 VAL A O 1
ATOM 629 N N . SER A 1 86 ? -5.648 16.667 14.730 1.00 86.94 86 SER A N 1
ATOM 630 C CA . SER A 1 86 ? -4.508 17.092 15.536 1.00 86.94 86 SER A CA 1
ATOM 631 C C . SER A 1 86 ? -3.469 15.970 15.593 1.00 86.94 86 SER A C 1
ATOM 633 O O . SER A 1 86 ? -3.813 14.812 15.333 1.00 86.94 86 SER A O 1
ATOM 635 N N . PRO A 1 87 ? -2.205 16.256 15.948 1.00 84.81 87 PRO A N 1
ATOM 636 C CA . PRO A 1 87 ? -1.184 15.217 16.065 1.00 84.81 87 PRO A CA 1
ATOM 637 C C . PRO A 1 87 ? -1.604 14.055 16.981 1.00 84.81 87 PRO A C 1
ATOM 639 O O . PRO A 1 87 ? -1.341 12.893 16.686 1.00 84.81 87 PRO A O 1
ATOM 642 N N . GLU A 1 88 ? -2.360 14.338 18.044 1.00 83.44 88 GLU A N 1
ATOM 643 C CA . GLU A 1 88 ? -2.797 13.345 19.032 1.00 83.44 88 GLU A CA 1
ATOM 644 C C . GLU A 1 88 ? -3.814 12.331 18.488 1.00 83.44 88 GLU A C 1
ATOM 646 O O . GLU A 1 88 ? -3.952 11.243 19.055 1.00 83.44 88 GLU A O 1
ATOM 651 N N . ASN A 1 89 ? -4.554 12.683 17.428 1.00 89.62 89 ASN A N 1
ATOM 652 C CA . ASN A 1 89 ? -5.540 11.800 16.802 1.00 89.62 89 ASN A CA 1
ATOM 653 C C . ASN A 1 89 ? -5.181 11.385 15.363 1.00 89.62 89 ASN A C 1
ATOM 655 O O . ASN A 1 89 ? -5.877 10.555 14.771 1.00 89.62 89 ASN A O 1
ATOM 659 N N . ALA A 1 90 ? -4.093 11.923 14.805 1.00 92.88 90 ALA A N 1
ATOM 660 C CA . ALA A 1 90 ? -3.673 11.679 13.430 1.00 92.88 90 ALA A CA 1
ATOM 661 C C . ALA A 1 90 ? -3.401 10.196 13.160 1.00 92.88 90 ALA A C 1
ATOM 663 O O . ALA A 1 90 ? -3.874 9.657 12.162 1.00 92.88 90 ALA A O 1
ATOM 664 N N . ALA A 1 91 ? -2.722 9.504 14.081 1.00 93.25 91 ALA A N 1
ATOM 665 C CA . ALA A 1 91 ? -2.438 8.075 13.952 1.00 93.25 91 ALA A CA 1
ATOM 666 C C . ALA A 1 91 ? -3.715 7.229 13.842 1.00 93.25 91 ALA A C 1
ATOM 668 O O . ALA A 1 91 ? -3.772 6.288 13.050 1.00 93.25 91 ALA A O 1
ATOM 669 N N . GLN A 1 92 ? -4.760 7.581 14.591 1.00 95.50 92 GLN A N 1
ATOM 670 C CA . GLN A 1 92 ? -6.060 6.922 14.544 1.00 95.50 92 GLN A CA 1
ATOM 671 C C . GLN A 1 92 ? -6.766 7.191 13.211 1.00 95.50 92 GLN A C 1
ATOM 673 O O . GLN A 1 92 ? -7.293 6.257 12.607 1.00 95.50 92 GLN A O 1
ATOM 678 N N . HIS A 1 93 ? -6.760 8.441 12.735 1.00 95.62 93 HIS A N 1
ATOM 679 C CA . HIS A 1 93 ? -7.348 8.797 11.438 1.00 95.62 93 HIS A CA 1
ATOM 680 C C . HIS A 1 93 ? -6.653 8.073 10.283 1.00 95.62 93 HIS A C 1
ATOM 682 O O . HIS A 1 93 ? -7.330 7.453 9.465 1.00 95.62 93 HIS A O 1
ATOM 688 N N . VAL A 1 94 ? -5.316 8.070 10.265 1.00 95.06 94 VAL A N 1
ATOM 689 C CA . VAL A 1 94 ? -4.519 7.341 9.267 1.00 95.06 94 VAL A CA 1
ATOM 690 C C . VAL A 1 94 ? -4.815 5.843 9.323 1.00 95.06 94 VAL A C 1
ATOM 692 O O . VAL A 1 94 ? -5.139 5.237 8.304 1.00 95.06 94 VAL A O 1
ATOM 695 N N . SER A 1 95 ? -4.770 5.247 10.518 1.00 95.31 95 SER A N 1
ATOM 696 C CA . SER A 1 95 ? -5.006 3.811 10.709 1.00 95.31 95 SER A CA 1
ATOM 697 C C . SER A 1 95 ? -6.395 3.388 10.232 1.00 95.31 95 SER A C 1
ATOM 699 O O . SER A 1 95 ? -6.529 2.432 9.474 1.00 95.31 95 SER A O 1
ATOM 701 N N . ALA A 1 96 ? -7.441 4.103 10.652 1.00 96.88 96 ALA A N 1
ATOM 702 C CA . ALA A 1 96 ? -8.806 3.800 10.242 1.00 96.88 96 ALA A CA 1
ATOM 703 C C . ALA A 1 96 ? -9.003 4.011 8.734 1.00 96.88 96 ALA A C 1
ATOM 705 O O . ALA A 1 96 ? -9.640 3.180 8.093 1.00 96.88 96 ALA A O 1
ATOM 706 N N . GLY A 1 97 ? -8.434 5.082 8.168 1.00 95.19 97 GLY A N 1
ATOM 707 C CA . GLY A 1 97 ? -8.477 5.362 6.734 1.00 95.19 97 GLY A CA 1
ATOM 708 C C . GLY A 1 97 ? -7.844 4.247 5.902 1.00 95.19 97 GLY A C 1
ATOM 709 O O . GLY A 1 97 ? -8.476 3.745 4.977 1.00 95.19 97 GLY A O 1
ATOM 710 N N . LEU A 1 98 ? -6.648 3.780 6.268 1.00 94.06 98 LEU A N 1
ATOM 711 C CA . LEU A 1 98 ? -5.980 2.682 5.561 1.00 94.06 98 LEU A CA 1
ATOM 712 C C . LEU A 1 98 ? -6.726 1.347 5.703 1.00 94.06 98 LEU A C 1
ATOM 714 O O . LEU A 1 98 ? -6.877 0.631 4.715 1.00 94.06 98 LEU A O 1
ATOM 718 N N . ILE A 1 99 ? -7.277 1.028 6.881 1.00 95.19 99 ILE A N 1
ATOM 719 C CA . ILE A 1 99 ? -8.106 -0.180 7.051 1.00 95.19 99 ILE A CA 1
ATOM 720 C C . ILE A 1 99 ? -9.368 -0.107 6.183 1.00 95.19 99 ILE A C 1
ATOM 722 O O . ILE A 1 99 ? -9.733 -1.099 5.558 1.00 95.19 99 ILE A O 1
ATOM 726 N N . LEU A 1 100 ? -10.031 1.053 6.123 1.00 94.00 100 LEU A N 1
ATOM 727 C CA . LEU A 1 100 ? -11.203 1.261 5.267 1.00 94.00 100 LEU A CA 1
ATOM 728 C C . LEU A 1 100 ? -10.839 1.169 3.780 1.00 94.00 100 LEU A C 1
ATOM 730 O O . LEU A 1 100 ? -11.580 0.555 3.021 1.00 94.00 100 LEU A O 1
ATOM 734 N N . CYS A 1 101 ? -9.679 1.693 3.374 1.00 90.75 101 CYS A N 1
ATOM 735 C CA . CYS A 1 101 ? -9.161 1.508 2.019 1.00 90.75 101 CYS A CA 1
ATOM 736 C C . CYS A 1 101 ? -9.007 0.021 1.678 1.00 90.75 101 CYS A C 1
ATOM 738 O O . CYS A 1 101 ? -9.444 -0.419 0.619 1.00 90.75 101 CYS A O 1
ATOM 740 N N . ILE A 1 102 ? -8.392 -0.756 2.569 1.00 89.62 102 ILE A N 1
ATOM 741 C CA . ILE A 1 102 ? -8.193 -2.197 2.378 1.00 89.62 102 ILE A CA 1
ATOM 742 C C . ILE A 1 102 ? -9.531 -2.932 2.327 1.00 89.62 102 ILE A C 1
ATOM 744 O O . ILE A 1 102 ? -9.716 -3.812 1.491 1.00 89.62 102 ILE A O 1
ATOM 748 N N . LEU A 1 103 ? -10.469 -2.557 3.198 1.00 90.25 103 LEU A N 1
ATOM 749 C CA . LEU A 1 103 ? -11.818 -3.106 3.209 1.00 90.25 103 LEU A CA 1
ATOM 750 C C . LEU A 1 103 ? -12.488 -2.922 1.842 1.00 90.25 103 LEU A C 1
ATOM 752 O O . LEU A 1 103 ? -12.999 -3.898 1.307 1.00 90.25 103 LEU A O 1
ATOM 756 N N . GLU A 1 104 ? -12.423 -1.731 1.241 1.00 87.56 104 GLU A N 1
ATOM 757 C CA . GLU A 1 104 ? -12.976 -1.510 -0.104 1.00 87.56 104 GLU A CA 1
ATOM 758 C C . GLU A 1 104 ? -12.298 -2.347 -1.181 1.00 87.56 104 GLU A C 1
ATOM 760 O O . GLU A 1 104 ? -12.982 -2.900 -2.038 1.00 87.56 104 GLU A O 1
ATOM 765 N N . VAL A 1 105 ? -10.967 -2.457 -1.135 1.00 82.88 105 VAL A N 1
ATOM 766 C CA . VAL A 1 105 ? -10.213 -3.275 -2.095 1.00 82.88 105 VAL A CA 1
ATOM 767 C C . VAL A 1 105 ? -10.656 -4.741 -2.021 1.00 82.88 105 VAL A C 1
ATOM 769 O O . VAL A 1 105 ? -10.811 -5.380 -3.056 1.00 82.88 105 VAL A O 1
ATOM 772 N N . TYR A 1 106 ? -10.933 -5.262 -0.821 1.00 83.31 106 TYR A N 1
ATOM 773 C CA . TYR A 1 106 ? -11.439 -6.627 -0.632 1.00 83.31 106 TYR A CA 1
ATOM 774 C C . TYR A 1 106 ? -12.946 -6.789 -0.849 1.00 83.31 106 TYR A C 1
ATOM 776 O O . TYR A 1 106 ? -13.419 -7.917 -0.980 1.00 83.31 106 TYR A O 1
ATOM 784 N N . ALA A 1 107 ? -13.728 -5.711 -0.847 1.00 81.62 107 ALA A N 1
ATOM 785 C CA . ALA A 1 107 ? -15.178 -5.798 -0.982 1.00 81.62 107 ALA A CA 1
ATOM 786 C C . ALA A 1 107 ? -15.634 -6.081 -2.426 1.00 81.62 107 ALA A C 1
ATOM 788 O O . ALA A 1 107 ? -16.833 -6.206 -2.649 1.00 81.62 107 ALA A O 1
ATOM 789 N N . HIS A 1 108 ? -14.709 -6.212 -3.392 1.00 64.12 108 HIS A N 1
ATOM 790 C CA . HIS A 1 108 ? -14.995 -6.481 -4.813 1.00 64.12 108 HIS A CA 1
ATOM 791 C C . HIS A 1 108 ? -16.104 -5.592 -5.375 1.00 64.12 108 HIS A C 1
ATOM 793 O O . HIS A 1 108 ? -16.932 -6.040 -6.165 1.00 64.12 108 HIS A O 1
ATOM 799 N N . SER A 1 109 ? -16.173 -4.324 -4.950 1.00 56.88 109 SER A N 1
ATOM 800 C CA . SER A 1 109 ? -17.127 -3.407 -5.560 1.00 56.88 109 SER A CA 1
ATOM 801 C C . SER A 1 109 ? -16.602 -3.072 -6.957 1.00 56.88 109 SER A C 1
ATOM 803 O O . SER A 1 109 ? -15.858 -2.104 -7.121 1.00 56.88 109 SER A O 1
ATOM 805 N N . ASP A 1 110 ? -16.974 -3.877 -7.951 1.00 50.94 110 ASP A N 1
ATOM 806 C CA . ASP A 1 110 ? -16.504 -3.806 -9.346 1.00 50.94 110 ASP A CA 1
ATOM 807 C C . ASP A 1 110 ? -16.737 -2.439 -10.018 1.00 50.94 110 ASP A C 1
ATOM 809 O O . ASP A 1 110 ? -16.298 -2.192 -11.138 1.00 50.94 110 ASP A O 1
ATOM 813 N N . THR A 1 111 ? -17.419 -1.512 -9.345 1.00 50.31 111 THR A N 1
ATOM 814 C CA . THR A 1 111 ? -17.842 -0.227 -9.904 1.00 50.31 111 THR A CA 1
ATOM 815 C C . THR A 1 111 ? -17.494 0.982 -9.045 1.00 50.31 111 THR A C 1
ATOM 817 O O . THR A 1 111 ? -17.838 2.103 -9.415 1.00 50.31 111 THR A O 1
ATOM 820 N N . SER A 1 112 ? -16.868 0.802 -7.880 1.00 61.00 112 SER A N 1
ATOM 821 C CA . SER A 1 112 ? -16.647 1.903 -6.947 1.00 61.00 112 SER A CA 1
ATOM 822 C C . SER A 1 112 ? -15.158 2.041 -6.655 1.00 61.00 112 SER A C 1
ATOM 824 O O . SER A 1 112 ? -14.564 1.293 -5.885 1.00 61.00 112 SER A O 1
ATOM 826 N N . TYR A 1 113 ? -14.526 3.051 -7.254 1.00 71.00 113 TYR A N 1
ATOM 827 C CA . TYR A 1 113 ? -13.181 3.492 -6.878 1.00 71.00 113 TYR A CA 1
ATOM 828 C C . TYR A 1 113 ? -13.183 4.147 -5.479 1.00 71.00 113 TYR A C 1
ATOM 830 O O . TYR A 1 113 ? -12.476 5.120 -5.242 1.00 71.00 113 TYR A O 1
ATOM 838 N N . GLN A 1 114 ? -14.017 3.662 -4.546 1.00 78.69 114 GLN A N 1
ATOM 839 C CA . GLN A 1 114 ? -14.239 4.270 -3.237 1.00 78.69 114 GLN A CA 1
ATOM 840 C C . GLN A 1 114 ? -12.984 4.242 -2.364 1.00 78.69 114 GLN A C 1
ATOM 842 O O . GLN A 1 114 ? -12.761 5.144 -1.557 1.00 78.69 114 GLN A O 1
ATOM 847 N N . TRP A 1 115 ? -12.134 3.239 -2.579 1.00 84.50 115 TRP A N 1
ATOM 848 C CA . TRP A 1 115 ? -10.841 3.097 -1.923 1.00 84.50 115 TRP A CA 1
ATOM 849 C C . TRP A 1 115 ? -9.957 4.353 -2.079 1.00 84.50 115 TRP A C 1
ATOM 851 O O . TRP A 1 115 ? -9.223 4.698 -1.152 1.00 84.50 115 TRP A O 1
ATOM 861 N N . THR A 1 116 ? -10.081 5.101 -3.187 1.00 82.38 116 THR A N 1
ATOM 862 C CA . THR A 1 116 ? -9.283 6.317 -3.430 1.00 82.38 116 THR A CA 1
ATOM 863 C C . THR A 1 116 ? -9.633 7.451 -2.468 1.00 82.38 116 THR A C 1
ATOM 865 O O . THR A 1 116 ? -8.737 8.182 -2.049 1.00 82.38 116 THR A O 1
ATOM 868 N N . TRP A 1 117 ? -10.894 7.571 -2.035 1.00 84.06 117 TRP A N 1
ATOM 869 C CA . TRP A 1 117 ? -11.307 8.590 -1.061 1.00 84.06 117 TRP A CA 1
ATOM 870 C C . TRP A 1 117 ? -10.656 8.376 0.299 1.00 84.06 117 TRP A C 1
ATOM 872 O O . TRP A 1 117 ? -10.301 9.343 0.970 1.00 84.06 117 TRP A O 1
ATOM 882 N N . TYR A 1 118 ? -10.473 7.119 0.704 1.00 89.88 118 TYR A N 1
ATOM 883 C CA . TYR A 1 118 ? -9.809 6.801 1.964 1.00 89.88 118 TYR A CA 1
ATOM 884 C C . TYR A 1 118 ? -8.317 7.114 1.901 1.00 89.88 118 TYR A C 1
ATOM 886 O O . TYR A 1 118 ? -7.798 7.725 2.832 1.00 89.88 118 TYR A O 1
ATOM 894 N N . ILE A 1 119 ? -7.647 6.788 0.788 1.00 87.31 119 ILE A N 1
ATOM 895 C CA . ILE A 1 119 ? -6.255 7.201 0.564 1.00 87.31 119 ILE A CA 1
ATOM 896 C C . ILE A 1 119 ? -6.138 8.723 0.590 1.00 87.31 119 ILE A C 1
ATOM 898 O O . ILE A 1 119 ? -5.298 9.251 1.309 1.00 87.31 119 ILE A O 1
ATOM 902 N N . MET A 1 120 ? -7.014 9.443 -0.110 1.00 84.38 120 MET A N 1
ATOM 903 C CA . MET A 1 120 ? -7.012 10.906 -0.099 1.00 84.38 120 MET A CA 1
ATOM 904 C C . MET A 1 120 ? -7.236 11.499 1.291 1.00 84.38 120 MET A C 1
ATOM 906 O O . MET A 1 120 ? -6.518 12.416 1.673 1.00 84.38 120 MET A O 1
ATOM 910 N N . GLY A 1 121 ? -8.171 10.954 2.071 1.00 88.81 121 GLY A N 1
ATOM 911 C CA . GLY A 1 121 ? -8.371 11.377 3.456 1.00 88.81 121 GLY A CA 1
ATOM 912 C C . GLY A 1 121 ? -7.126 11.149 4.317 1.00 88.81 121 GLY A C 1
ATOM 913 O O . GLY A 1 121 ? -6.773 12.001 5.130 1.00 88.81 121 GLY A O 1
ATOM 914 N N . VAL A 1 122 ? -6.410 10.041 4.101 1.00 91.25 122 VAL A N 1
ATOM 915 C CA . VAL A 1 122 ? -5.105 9.793 4.734 1.00 91.25 122 VAL A CA 1
ATOM 916 C C . VAL A 1 122 ? -4.080 10.846 4.301 1.00 91.25 122 VAL A C 1
ATOM 918 O O . VAL A 1 122 ? -3.376 11.371 5.163 1.00 91.25 122 VAL A O 1
ATOM 921 N N . ARG A 1 123 ? -4.027 11.219 3.012 1.00 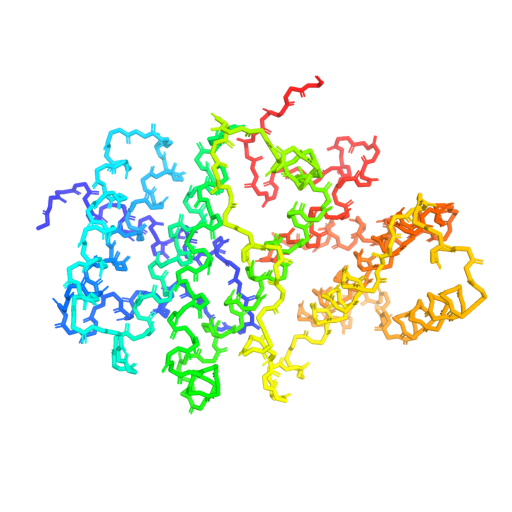87.38 123 ARG A N 1
ATOM 922 C CA . ARG A 1 123 ? -3.151 12.305 2.534 1.00 87.38 123 ARG A CA 1
ATOM 923 C C . ARG A 1 123 ? -3.462 13.624 3.232 1.00 87.38 123 ARG A C 1
ATOM 925 O O . ARG A 1 123 ? -2.544 14.270 3.720 1.00 87.38 123 ARG A O 1
ATOM 932 N N . ASP A 1 124 ? -4.737 13.995 3.332 1.00 87.19 124 ASP A N 1
ATOM 933 C CA . ASP A 1 124 ? -5.165 15.245 3.970 1.00 87.19 124 ASP A CA 1
ATOM 934 C C . ASP A 1 124 ? -4.769 15.286 5.459 1.00 87.19 124 ASP A C 1
ATOM 936 O O . ASP A 1 124 ? -4.305 16.314 5.957 1.00 87.19 124 ASP A O 1
ATOM 940 N N . VAL A 1 125 ? -4.883 14.157 6.168 1.00 90.75 125 VAL A N 1
ATOM 941 C CA . VAL A 1 125 ? -4.436 14.018 7.566 1.00 90.75 125 VAL A CA 1
ATOM 942 C C . VAL A 1 125 ? -2.923 14.179 7.682 1.00 90.75 125 VAL A C 1
ATOM 944 O O . VAL A 1 125 ? -2.435 14.933 8.524 1.00 90.75 125 VAL A O 1
ATOM 947 N N . VAL A 1 126 ? -2.171 13.489 6.828 1.00 87.31 126 VAL A N 1
ATOM 948 C CA . VAL A 1 126 ? -0.710 13.570 6.810 1.00 87.31 126 VAL A CA 1
ATOM 949 C C . VAL A 1 126 ? -0.249 14.978 6.437 1.00 87.31 126 VAL A C 1
ATOM 951 O O . VAL A 1 126 ? 0.672 15.504 7.050 1.00 87.31 126 VAL A O 1
ATOM 954 N N . ALA A 1 127 ? -0.928 15.645 5.509 1.00 84.50 127 ALA A N 1
ATOM 955 C CA . ALA A 1 127 ? -0.653 17.023 5.132 1.00 84.50 127 ALA A CA 1
ATOM 956 C C . ALA A 1 127 ? -0.912 18.023 6.273 1.00 84.50 127 ALA A C 1
ATOM 958 O O . ALA A 1 127 ? -0.309 19.098 6.271 1.00 84.50 127 ALA A O 1
ATOM 959 N N . ALA A 1 128 ? -1.786 17.689 7.229 1.00 85.81 128 ALA A N 1
ATOM 960 C CA . ALA A 1 128 ? -2.064 18.512 8.404 1.00 85.81 128 ALA A CA 1
ATOM 961 C C . ALA A 1 128 ? -1.018 18.350 9.526 1.00 85.81 128 ALA A C 1
ATOM 963 O O . ALA A 1 128 ? -0.814 19.290 10.291 1.00 85.81 128 ALA A O 1
ATOM 964 N N . VAL A 1 129 ? -0.361 17.185 9.631 1.00 84.06 129 VAL A N 1
ATOM 965 C CA . VAL A 1 129 ? 0.527 16.834 10.766 1.00 84.06 129 VAL A CA 1
ATOM 966 C C . VAL A 1 129 ? 1.992 16.580 10.362 1.00 84.06 129 VAL A C 1
ATOM 968 O O . VAL A 1 129 ? 2.873 16.631 11.213 1.00 84.06 129 VAL A O 1
ATOM 971 N N . SER A 1 130 ? 2.276 16.436 9.064 1.00 79.31 130 SER A N 1
ATOM 972 C CA . SER A 1 130 ? 3.550 16.017 8.450 1.00 79.31 130 SER A CA 1
ATOM 973 C C . SER A 1 130 ? 3.905 14.537 8.650 1.00 79.31 130 SER A C 1
ATOM 975 O O . SER A 1 130 ? 3.714 13.983 9.731 1.00 79.31 130 SER A O 1
ATOM 977 N N . LEU A 1 131 ? 4.482 13.898 7.619 1.00 76.44 131 LEU A N 1
ATOM 978 C CA . LEU A 1 131 ? 5.089 12.560 7.732 1.00 76.44 131 LEU A CA 1
ATOM 979 C C . LEU A 1 131 ? 6.264 12.544 8.714 1.00 76.44 131 LEU A C 1
ATOM 981 O O . LEU A 1 131 ? 6.394 11.590 9.477 1.00 76.44 131 LEU A O 1
ATOM 985 N N . ASP A 1 132 ? 7.054 13.621 8.766 1.00 78.75 132 ASP A N 1
ATOM 986 C CA . ASP A 1 132 ? 8.208 13.725 9.668 1.00 78.75 132 ASP A CA 1
ATOM 987 C C . ASP A 1 132 ? 7.799 13.580 11.138 1.00 78.75 132 ASP A C 1
ATOM 989 O O . ASP A 1 132 ? 8.560 13.072 11.962 1.00 78.75 132 ASP A O 1
ATOM 993 N N . TRP A 1 133 ? 6.576 14.001 11.478 1.00 84.62 133 TRP A N 1
ATOM 994 C CA . TRP A 1 133 ? 6.039 13.793 12.814 1.00 84.62 133 TRP A CA 1
ATOM 995 C C . TRP A 1 133 ? 5.865 12.301 13.105 1.00 84.62 133 TRP A C 1
ATOM 997 O O . TRP A 1 133 ? 6.334 11.845 14.143 1.00 84.62 133 TRP A O 1
ATOM 1007 N N . PHE A 1 134 ? 5.278 11.526 12.187 1.00 81.88 134 PHE A N 1
ATOM 1008 C CA . PHE A 1 134 ? 5.130 10.075 12.352 1.00 81.88 134 PHE A CA 1
ATOM 1009 C C . PHE A 1 134 ? 6.485 9.377 12.468 1.00 81.88 134 PHE A C 1
ATOM 1011 O O . PHE A 1 134 ? 6.651 8.531 13.341 1.00 81.88 134 PHE A O 1
ATOM 1018 N N . ASP A 1 135 ? 7.459 9.770 11.648 1.00 79.25 135 ASP A N 1
ATOM 1019 C CA . ASP A 1 135 ? 8.801 9.182 11.664 1.00 79.25 135 ASP A CA 1
ATOM 1020 C C . ASP A 1 135 ? 9.601 9.553 12.922 1.00 79.25 135 ASP A C 1
ATOM 1022 O O . ASP A 1 135 ? 10.434 8.770 13.380 1.00 79.25 135 ASP A O 1
ATOM 1026 N N . SER A 1 136 ? 9.327 10.718 13.522 1.00 80.50 136 SER A N 1
ATOM 1027 C CA . SER A 1 136 ? 9.903 11.107 14.816 1.00 80.50 136 SER A CA 1
ATOM 1028 C C . SER A 1 136 ? 9.383 10.263 15.984 1.00 80.50 136 SER A C 1
ATOM 1030 O O . SER A 1 136 ? 10.039 10.173 17.023 1.00 80.50 136 SER A O 1
ATOM 1032 N N . GLN A 1 137 ? 8.202 9.654 15.834 1.00 82.19 137 GLN A N 1
ATOM 1033 C CA . GLN A 1 137 ? 7.625 8.774 16.838 1.00 82.19 137 GLN A CA 1
ATOM 1034 C C . GLN A 1 137 ? 8.089 7.342 16.557 1.00 82.19 137 GLN A C 1
ATOM 1036 O O . GLN A 1 137 ? 7.618 6.696 15.623 1.00 82.19 137 GLN A O 1
ATOM 1041 N N . GLU A 1 138 ? 8.980 6.818 17.402 1.00 75.56 138 GLU A N 1
ATOM 1042 C CA . GLU A 1 138 ? 9.542 5.462 17.265 1.00 75.56 138 GLU A CA 1
ATOM 1043 C C . GLU A 1 138 ? 8.448 4.397 17.042 1.00 75.56 138 GLU A C 1
ATOM 1045 O O . GLU A 1 138 ? 8.585 3.495 16.217 1.00 75.56 138 GLU A O 1
ATOM 1050 N N . ASP A 1 139 ? 7.316 4.575 17.724 1.00 80.81 139 ASP A N 1
ATOM 1051 C CA . ASP A 1 139 ? 6.150 3.697 17.701 1.00 80.81 139 ASP A CA 1
ATOM 1052 C C . ASP A 1 139 ? 5.252 3.810 16.454 1.00 80.81 139 ASP A C 1
ATOM 1054 O O . ASP A 1 139 ? 4.383 2.954 16.271 1.00 80.81 139 ASP A O 1
ATOM 1058 N N . LEU A 1 140 ? 5.409 4.850 15.624 1.00 85.50 140 LEU A N 1
ATOM 1059 C CA . LEU A 1 140 ? 4.555 5.124 14.455 1.00 85.50 140 LEU A CA 1
ATOM 1060 C C . LEU A 1 140 ? 5.310 5.109 13.119 1.00 85.50 140 LEU A C 1
ATOM 1062 O O . LEU A 1 140 ? 4.680 5.239 12.072 1.00 85.50 140 LEU A O 1
ATOM 1066 N N . SER A 1 141 ? 6.621 4.885 13.132 1.00 82.69 141 SER A N 1
ATOM 1067 C CA . SER A 1 141 ? 7.445 4.772 11.919 1.00 82.69 141 SER A CA 1
ATOM 1068 C C . SER A 1 141 ? 7.029 3.628 10.974 1.00 82.69 141 SER A C 1
ATOM 1070 O O . SER A 1 141 ? 7.345 3.657 9.787 1.00 82.69 141 SER A O 1
ATOM 1072 N N . ASP A 1 142 ? 6.313 2.615 11.472 1.00 83.31 142 ASP A N 1
ATOM 1073 C CA . ASP A 1 142 ? 5.708 1.556 10.646 1.00 83.31 142 ASP A CA 1
ATOM 1074 C C . ASP A 1 142 ? 4.411 2.022 9.965 1.00 83.31 142 ASP A C 1
ATOM 1076 O O . ASP A 1 142 ? 4.032 1.523 8.904 1.00 83.31 142 ASP A O 1
ATOM 1080 N N . LEU A 1 143 ? 3.713 2.985 10.576 1.00 87.88 143 LEU A N 1
ATOM 1081 C CA . LEU A 1 143 ? 2.489 3.563 10.033 1.00 87.88 143 LEU A CA 1
ATOM 1082 C C . LEU A 1 143 ? 2.806 4.475 8.843 1.00 87.88 143 LEU A C 1
ATOM 1084 O O . LEU A 1 143 ? 2.077 4.432 7.856 1.00 87.88 143 LEU A O 1
ATOM 1088 N N . SER A 1 144 ? 3.897 5.248 8.901 1.00 84.56 144 SER A N 1
ATOM 1089 C CA . SER A 1 144 ? 4.373 6.045 7.760 1.00 84.56 144 SER A CA 1
ATOM 1090 C C . SER A 1 144 ? 4.761 5.152 6.578 1.00 84.56 144 SER A C 1
ATOM 1092 O O . SER A 1 144 ? 4.302 5.391 5.459 1.00 84.56 144 SER A O 1
ATOM 1094 N N . ASP A 1 145 ? 5.492 4.060 6.828 1.00 83.38 145 ASP A N 1
ATOM 1095 C CA . ASP A 1 145 ? 5.800 3.037 5.819 1.00 83.38 145 ASP A CA 1
ATOM 1096 C C . ASP A 1 145 ? 4.539 2.461 5.167 1.00 83.38 145 ASP A C 1
ATOM 1098 O O . ASP A 1 145 ? 4.461 2.323 3.940 1.00 83.38 145 ASP A O 1
ATOM 1102 N N . TRP A 1 146 ? 3.517 2.184 5.977 1.00 87.75 146 TRP A N 1
ATOM 1103 C CA . TRP A 1 146 ? 2.247 1.671 5.485 1.00 87.75 146 TRP A CA 1
ATOM 1104 C C . TRP A 1 146 ? 1.485 2.688 4.627 1.00 87.75 146 TRP A C 1
ATOM 1106 O O . TRP A 1 146 ? 0.974 2.323 3.565 1.00 87.75 146 TRP A O 1
ATOM 1116 N N . VAL A 1 147 ? 1.469 3.966 5.029 1.00 87.81 147 VAL A N 1
ATOM 1117 C CA . VAL A 1 147 ? 0.911 5.070 4.227 1.00 87.81 147 VAL A CA 1
ATOM 1118 C C . VAL A 1 147 ? 1.587 5.128 2.863 1.00 87.81 147 VAL A C 1
ATOM 1120 O O . VAL A 1 147 ? 0.905 5.113 1.840 1.00 87.81 147 VAL A O 1
ATOM 1123 N N . TYR A 1 148 ? 2.917 5.156 2.831 1.00 84.69 148 TYR A N 1
ATOM 1124 C CA . TYR A 1 148 ? 3.657 5.279 1.578 1.00 84.69 148 TYR A CA 1
ATOM 1125 C C . TYR A 1 148 ? 3.462 4.083 0.655 1.00 84.69 148 TYR A C 1
ATOM 1127 O O . TYR A 1 148 ? 3.324 4.251 -0.553 1.00 84.69 148 TYR A O 1
ATOM 1135 N N . HIS A 1 149 ? 3.392 2.870 1.197 1.00 85.50 149 HIS A N 1
ATOM 1136 C CA . HIS A 1 149 ? 3.088 1.700 0.385 1.00 85.50 149 HIS A CA 1
ATOM 1137 C C . HIS A 1 149 ? 1.732 1.792 -0.304 1.00 85.50 149 HIS A C 1
ATOM 1139 O O . HIS A 1 149 ? 1.645 1.581 -1.515 1.00 85.50 149 HIS A O 1
ATOM 1145 N N . HIS A 1 150 ? 0.687 2.124 0.452 1.00 85.00 150 HIS A N 1
ATOM 1146 C CA . HIS A 1 150 ? -0.649 2.273 -0.112 1.00 85.00 150 HIS A CA 1
ATOM 1147 C C . HIS A 1 150 ? -0.738 3.456 -1.078 1.00 85.00 150 HIS A C 1
ATOM 1149 O O . HIS A 1 150 ? -1.456 3.378 -2.071 1.00 85.00 150 HIS A O 1
ATOM 1155 N N . GLU A 1 151 ? 0.044 4.507 -0.848 1.00 83.00 151 GLU A N 1
ATOM 1156 C CA . GLU A 1 151 ? 0.178 5.635 -1.759 1.00 83.00 151 GLU A CA 1
ATOM 1157 C C . GLU A 1 151 ? 0.802 5.218 -3.100 1.00 83.00 151 GLU A C 1
ATOM 1159 O O . GLU A 1 151 ? 0.228 5.483 -4.157 1.00 83.00 151 GLU A O 1
ATOM 1164 N N . VAL A 1 152 ? 1.937 4.516 -3.087 1.00 82.81 152 VAL A N 1
ATOM 1165 C CA . VAL A 1 152 ? 2.588 4.022 -4.312 1.00 82.81 152 VAL A CA 1
ATOM 1166 C C . VAL A 1 152 ? 1.673 3.048 -5.060 1.00 82.81 152 VAL A C 1
ATOM 1168 O O . VAL A 1 152 ? 1.504 3.173 -6.275 1.00 82.81 152 VAL A O 1
ATOM 1171 N N . LEU A 1 153 ? 1.024 2.131 -4.335 1.00 82.31 153 LEU A N 1
ATOM 1172 C CA . LEU A 1 153 ? 0.050 1.202 -4.905 1.00 82.31 153 LEU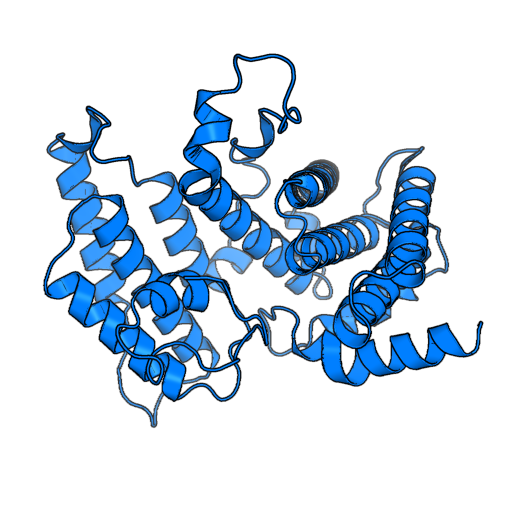 A CA 1
ATOM 1173 C C . LEU A 1 153 ? -1.131 1.949 -5.541 1.00 82.31 153 LEU A C 1
ATOM 1175 O O . LEU A 1 153 ? -1.538 1.614 -6.650 1.00 82.31 153 LEU A O 1
ATOM 1179 N N . SER A 1 154 ? -1.652 2.989 -4.881 1.00 80.12 154 SER A N 1
ATOM 1180 C CA . SER A 1 154 ? -2.765 3.787 -5.404 1.00 80.12 154 SER A CA 1
ATOM 1181 C C . SER A 1 154 ? -2.427 4.442 -6.740 1.00 80.12 154 SER A C 1
ATOM 1183 O O . SER A 1 154 ? -3.195 4.328 -7.696 1.00 80.12 154 SER A O 1
ATOM 1185 N N . LYS A 1 155 ? -1.247 5.069 -6.831 1.00 79.31 155 LYS A N 1
ATOM 1186 C CA . LYS A 1 155 ? -0.772 5.747 -8.040 1.00 79.31 155 LYS A CA 1
ATOM 1187 C C . LYS A 1 155 ? -0.604 4.773 -9.189 1.00 79.31 155 LYS A C 1
ATOM 1189 O O . LYS A 1 155 ? -1.071 5.038 -10.293 1.00 79.31 155 LYS A O 1
ATOM 1194 N N . PHE A 1 156 ? 0.039 3.641 -8.918 1.00 79.56 156 PHE A N 1
ATOM 1195 C CA . PHE A 1 156 ? 0.210 2.587 -9.903 1.00 79.56 156 PHE A CA 1
ATOM 1196 C C . PHE A 1 156 ? -1.138 2.095 -10.438 1.00 79.56 156 PHE A C 1
ATOM 1198 O O . PHE A 1 156 ? -1.349 2.085 -11.652 1.00 79.56 156 PHE A O 1
ATOM 1205 N N . SER A 1 157 ? -2.065 1.743 -9.542 1.00 79.00 157 SER A N 1
ATOM 1206 C CA . SER A 1 157 ? -3.383 1.224 -9.913 1.00 79.00 157 SER A CA 1
ATOM 1207 C C . SER A 1 157 ? -4.173 2.232 -10.740 1.00 79.00 157 SER A C 1
ATOM 1209 O O . SER A 1 157 ? -4.744 1.874 -11.765 1.00 79.00 157 SER A O 1
ATOM 1211 N N . LEU A 1 158 ? -4.163 3.509 -10.352 1.00 76.75 158 LEU A N 1
ATOM 1212 C CA . LEU A 1 158 ? -4.839 4.560 -11.109 1.00 76.75 158 LEU A CA 1
ATOM 1213 C C . LEU A 1 158 ? -4.228 4.725 -12.505 1.00 76.75 158 LEU A C 1
ATOM 1215 O O . LEU A 1 158 ? -4.949 4.678 -13.501 1.00 76.75 158 LEU A O 1
ATOM 1219 N N . ARG A 1 159 ? -2.899 4.846 -12.596 1.00 74.19 159 ARG A N 1
ATOM 1220 C CA . ARG A 1 159 ? -2.192 5.103 -13.861 1.00 74.19 159 ARG A CA 1
ATOM 1221 C C . ARG A 1 159 ? -2.326 3.967 -14.877 1.00 74.19 159 ARG A C 1
ATOM 1223 O O . ARG A 1 159 ? -2.319 4.239 -16.073 1.00 74.19 159 ARG A O 1
ATOM 1230 N N . HIS A 1 160 ? -2.437 2.720 -14.421 1.00 70.88 160 HIS A N 1
ATOM 1231 C CA . HIS A 1 160 ? -2.375 1.549 -15.305 1.00 70.88 160 HIS A CA 1
ATOM 1232 C C . HIS A 1 160 ? -3.673 0.750 -15.416 1.00 70.88 160 HIS A C 1
ATOM 1234 O O . HIS A 1 160 ? -3.894 0.135 -16.455 1.00 70.88 160 HIS A O 1
ATOM 1240 N N . TRP A 1 161 ? -4.544 0.786 -14.406 1.00 69.44 161 TRP A N 1
ATOM 1241 C CA . TRP A 1 161 ? -5.809 0.038 -14.395 1.00 69.44 161 TRP A CA 1
ATOM 1242 C C . TRP A 1 161 ? -7.057 0.928 -14.427 1.00 69.44 161 TRP A C 1
ATOM 1244 O O . TRP A 1 161 ? -8.159 0.407 -14.569 1.00 69.44 161 TRP A O 1
ATOM 1254 N N . ALA A 1 162 ? -6.921 2.258 -14.361 1.00 63.47 162 ALA A N 1
ATOM 1255 C CA . ALA A 1 162 ? -8.038 3.189 -14.557 1.00 63.47 162 ALA A CA 1
ATOM 1256 C C . ALA A 1 162 ? -7.857 4.211 -15.713 1.00 63.47 162 ALA A C 1
ATOM 1258 O O . ALA A 1 162 ? -8.357 5.334 -15.590 1.00 63.47 162 ALA A O 1
ATOM 1259 N N . PRO A 1 163 ? -7.203 3.883 -16.851 1.00 56.97 163 PRO A N 1
ATOM 1260 C CA . PRO A 1 163 ? -6.946 4.865 -17.911 1.00 56.97 163 PRO A CA 1
ATOM 1261 C C . PRO A 1 163 ? -8.235 5.463 -18.503 1.00 56.97 163 PRO A C 1
ATOM 1263 O O . PRO A 1 163 ? -8.284 6.660 -18.781 1.00 56.97 163 PRO A O 1
ATOM 1266 N N . GLU A 1 164 ? -9.322 4.688 -18.594 1.00 50.03 164 GLU A N 1
ATOM 1267 C CA . GLU A 1 164 ? -10.608 5.197 -19.093 1.00 50.03 164 GLU A CA 1
ATOM 1268 C C . GLU A 1 164 ? -11.231 6.279 -18.200 1.00 50.03 164 GLU A C 1
ATOM 1270 O O . GLU A 1 164 ? -11.966 7.132 -18.696 1.00 50.03 164 GLU A O 1
ATOM 1275 N N . VAL A 1 165 ? -10.941 6.282 -16.894 1.00 49.19 165 VAL A N 1
ATOM 1276 C CA . VAL A 1 165 ? -11.475 7.289 -15.963 1.00 49.19 165 VAL A CA 1
ATOM 1277 C C . VAL A 1 165 ? -10.683 8.596 -16.055 1.00 49.19 165 VAL A C 1
ATOM 1279 O O . VAL A 1 165 ? -11.262 9.681 -15.951 1.00 49.19 165 VAL A O 1
ATOM 1282 N N . ALA A 1 166 ? -9.379 8.512 -16.336 1.00 46.09 166 ALA A N 1
ATOM 1283 C CA . ALA A 1 166 ? -8.544 9.675 -16.632 1.00 46.09 166 ALA A CA 1
ATOM 1284 C C . ALA A 1 166 ? -8.962 10.363 -17.947 1.00 46.09 166 ALA A C 1
ATOM 1286 O O . ALA A 1 166 ? -9.014 11.590 -18.009 1.00 46.09 166 ALA A O 1
ATOM 1287 N N . GLU A 1 167 ? -9.326 9.590 -18.976 1.00 44.06 167 GLU A N 1
ATOM 1288 C CA . GLU A 1 167 ? -9.755 10.125 -20.277 1.00 44.06 167 GLU A CA 1
ATOM 1289 C C . GLU A 1 167 ? -11.216 10.619 -20.285 1.00 44.06 167 GLU A C 1
ATOM 1291 O O . GLU A 1 167 ? -11.518 11.647 -20.894 1.00 44.06 167 GLU A O 1
ATOM 1296 N N . LYS A 1 168 ? -12.137 9.948 -19.571 1.00 43.62 168 LYS A N 1
ATOM 1297 C CA . LYS A 1 168 ? -13.580 10.286 -19.547 1.00 43.62 168 LYS A CA 1
ATOM 1298 C C . LYS A 1 168 ? -13.991 11.312 -18.484 1.00 43.62 168 LYS A C 1
ATOM 1300 O O . LYS A 1 168 ? -15.180 11.623 -18.380 1.00 43.62 168 LYS A O 1
ATOM 1305 N N . SER A 1 169 ? -13.036 11.922 -17.774 1.00 42.25 169 SER A N 1
ATOM 1306 C CA . SER A 1 169 ? -13.255 12.998 -16.781 1.00 42.25 169 SER A CA 1
ATOM 1307 C C . SER A 1 169 ? -13.911 14.284 -17.343 1.00 42.25 169 SER A C 1
ATOM 1309 O O . SER A 1 169 ? -14.051 15.277 -16.629 1.00 42.25 169 SER A O 1
ATOM 1311 N N . GLN A 1 170 ? -14.320 14.294 -18.618 1.00 42.84 170 GLN A N 1
ATOM 1312 C CA . GLN A 1 170 ? -15.124 15.349 -19.246 1.00 42.84 170 GLN A CA 1
ATOM 1313 C C . GLN A 1 170 ? -16.633 15.027 -19.319 1.00 42.84 170 GLN A C 1
ATOM 1315 O O . GLN A 1 170 ? -17.404 15.894 -19.727 1.00 42.84 170 GLN A O 1
ATOM 1320 N N . SER A 1 171 ? -17.083 13.824 -18.928 1.00 38.50 171 SER A N 1
ATOM 1321 C CA . SER A 1 171 ? -18.498 13.418 -19.011 1.00 38.50 171 SER A CA 1
ATOM 1322 C C . SER A 1 171 ? -19.147 13.228 -17.630 1.00 38.50 171 SER A C 1
ATOM 1324 O O . SER A 1 171 ? -18.673 12.487 -16.778 1.00 38.50 171 SER A O 1
ATOM 1326 N N . THR A 1 172 ? -20.246 13.945 -17.412 1.00 42.72 172 THR A N 1
ATOM 1327 C CA . THR A 1 172 ? -20.729 14.455 -16.115 1.00 42.72 172 THR A CA 1
ATOM 1328 C C . THR A 1 172 ? -21.469 13.458 -15.204 1.00 42.72 172 THR A C 1
ATOM 1330 O O . THR A 1 172 ? -22.167 13.906 -14.304 1.00 42.72 172 THR A O 1
ATOM 1333 N N . HIS A 1 173 ? -21.394 12.131 -15.379 1.00 39.69 173 HIS A N 1
ATOM 1334 C CA . HIS A 1 173 ? -22.304 11.240 -14.618 1.00 39.69 173 HIS A CA 1
ATOM 1335 C C . HIS A 1 173 ? -21.784 9.870 -14.143 1.00 39.69 173 HIS A C 1
ATOM 1337 O O . HIS A 1 173 ? -22.570 9.096 -13.599 1.00 39.69 173 HIS A O 1
ATOM 1343 N N . MET A 1 174 ? -20.486 9.570 -14.229 1.00 39.19 174 MET A N 1
ATOM 1344 C CA . MET A 1 174 ? -19.912 8.375 -13.591 1.00 39.19 174 MET A CA 1
ATOM 1345 C C . MET A 1 174 ? -18.859 8.785 -12.565 1.00 39.19 174 MET A C 1
ATOM 1347 O O . MET A 1 174 ? -17.754 9.129 -12.953 1.00 39.19 174 MET A O 1
ATOM 1351 N N . LEU A 1 175 ? -19.252 8.754 -11.281 1.00 46.91 175 LEU A N 1
ATOM 1352 C CA . LEU A 1 175 ? -18.421 8.865 -10.071 1.00 46.91 175 LEU A CA 1
ATOM 1353 C C . LEU A 1 175 ? -17.179 9.752 -10.248 1.00 46.91 175 LEU A C 1
ATOM 1355 O O . LEU A 1 175 ? -16.126 9.250 -10.633 1.00 46.91 175 LEU A O 1
ATOM 1359 N N . ASP A 1 176 ? -17.306 11.043 -9.922 1.00 53.69 176 ASP A N 1
ATOM 1360 C CA . ASP A 1 176 ? -16.199 12.007 -9.895 1.00 53.69 176 ASP A CA 1
ATOM 1361 C C . ASP A 1 176 ? -15.056 11.484 -9.012 1.00 53.69 176 ASP A C 1
ATOM 1363 O O . ASP A 1 176 ? -14.996 11.754 -7.810 1.00 53.69 176 ASP A O 1
ATOM 1367 N N . LEU A 1 177 ? -14.126 10.727 -9.600 1.00 55.06 177 LEU A N 1
ATOM 1368 C CA . LEU A 1 177 ? -12.823 10.513 -9.000 1.00 55.06 177 LEU A CA 1
ATOM 1369 C C . LEU A 1 177 ? -12.232 11.903 -8.773 1.00 55.06 177 LEU A C 1
ATOM 1371 O O . LEU A 1 177 ? -12.180 12.706 -9.713 1.00 55.06 177 LEU A O 1
ATOM 1375 N N . PRO A 1 178 ? -11.783 12.232 -7.556 1.00 56.09 178 PRO A N 1
ATOM 1376 C CA . PRO A 1 178 ? -11.216 13.545 -7.336 1.00 56.09 178 PRO A CA 1
ATOM 1377 C C . PRO A 1 178 ? -10.016 13.723 -8.255 1.00 56.09 178 PRO A C 1
ATOM 1379 O O . PRO A 1 178 ? -9.133 12.871 -8.290 1.00 56.09 178 PRO A O 1
ATOM 1382 N N . LYS A 1 179 ? -9.939 14.855 -8.962 1.00 59.47 179 LYS A N 1
ATOM 1383 C CA . LYS A 1 179 ? -8.778 15.188 -9.810 1.00 59.47 179 LYS A CA 1
ATOM 1384 C C . LYS A 1 179 ? -7.446 15.025 -9.057 1.00 59.47 179 LYS A C 1
ATOM 1386 O O . LYS A 1 179 ? -6.471 14.571 -9.636 1.00 59.47 179 LYS A O 1
ATOM 1391 N N . ARG A 1 180 ? -7.457 15.277 -7.741 1.00 57.62 180 ARG A N 1
ATOM 1392 C CA . ARG A 1 180 ? -6.322 15.084 -6.821 1.00 57.62 180 ARG A CA 1
ATOM 1393 C C . ARG A 1 180 ? -5.850 13.634 -6.662 1.00 57.62 180 ARG A C 1
ATOM 1395 O O . ARG A 1 180 ? -4.718 13.437 -6.241 1.00 57.62 180 ARG A O 1
ATOM 1402 N N . ALA A 1 181 ? -6.678 12.630 -6.952 1.00 58.09 181 ALA A N 1
ATOM 1403 C CA . ALA A 1 181 ? -6.289 11.222 -6.835 1.00 58.09 181 ALA A CA 1
ATOM 1404 C C . ALA A 1 181 ? -5.117 10.876 -7.775 1.00 58.09 181 ALA A C 1
ATOM 1406 O O . ALA A 1 181 ? -4.305 10.008 -7.460 1.00 58.09 181 ALA A O 1
ATOM 1407 N N . TRP A 1 182 ? -5.012 11.603 -8.892 1.00 57.53 182 TRP A N 1
ATOM 1408 C CA . TRP A 1 182 ? -3.980 11.454 -9.919 1.00 57.53 182 TRP A CA 1
ATOM 1409 C C . TRP A 1 182 ? -2.692 12.229 -9.618 1.00 57.53 182 TRP A C 1
ATOM 1411 O O . TRP A 1 182 ? -1.648 11.919 -10.189 1.00 57.53 182 TRP A O 1
ATOM 1421 N N . ASP A 1 183 ? -2.752 13.217 -8.723 1.00 59.78 183 ASP A N 1
ATOM 1422 C CA . ASP A 1 183 ? -1.609 14.060 -8.390 1.00 59.78 183 ASP A CA 1
ATOM 1423 C C . ASP A 1 183 ? -0.735 13.401 -7.315 1.00 59.78 183 ASP A C 1
ATOM 1425 O O . ASP A 1 183 ? -1.220 12.794 -6.353 1.00 59.78 183 ASP A O 1
ATOM 1429 N N . VAL A 1 184 ? 0.582 13.554 -7.464 1.00 55.66 184 VAL A N 1
ATOM 1430 C CA . VAL A 1 184 ? 1.552 13.236 -6.413 1.00 55.66 184 VAL A CA 1
ATOM 1431 C C . VAL A 1 184 ? 1.520 14.360 -5.387 1.00 55.66 184 VAL A C 1
ATOM 1433 O O . VAL A 1 184 ? 1.867 15.489 -5.724 1.00 55.66 184 VAL A O 1
ATOM 1436 N N . ASP A 1 185 ? 1.148 14.063 -4.139 1.00 60.78 185 ASP A N 1
ATOM 1437 C CA . ASP A 1 185 ? 1.329 15.030 -3.054 1.00 60.78 185 ASP A CA 1
ATOM 1438 C C . ASP A 1 185 ? 2.821 15.081 -2.667 1.00 60.78 185 ASP A C 1
ATOM 1440 O O . ASP A 1 185 ? 3.345 14.089 -2.146 1.00 60.78 185 ASP A O 1
ATOM 1444 N N . PRO A 1 186 ? 3.532 16.206 -2.887 1.00 59.03 186 PRO A N 1
ATOM 1445 C CA . PRO A 1 186 ? 4.944 16.338 -2.526 1.00 59.03 186 PRO A CA 1
ATOM 1446 C C . PRO A 1 186 ? 5.198 16.195 -1.019 1.00 59.03 186 PRO A C 1
ATOM 1448 O O . PRO A 1 186 ? 6.333 15.993 -0.603 1.00 59.03 186 PRO A O 1
ATOM 1451 N N . ARG A 1 187 ? 4.158 16.303 -0.183 1.00 59.66 187 ARG A N 1
ATOM 1452 C CA . ARG A 1 187 ? 4.244 16.132 1.276 1.00 59.66 187 ARG A CA 1
ATOM 1453 C C . ARG A 1 187 ? 4.296 14.666 1.698 1.00 59.66 187 ARG A C 1
ATOM 1455 O O . ARG A 1 187 ? 4.585 14.384 2.854 1.00 59.66 187 ARG A O 1
ATOM 1462 N N . LEU A 1 188 ? 4.025 13.747 0.770 1.00 62.00 188 LEU A N 1
ATOM 1463 C CA . LEU A 1 188 ? 4.175 12.305 0.967 1.00 62.00 188 LEU A CA 1
ATOM 1464 C C . LEU A 1 188 ? 5.547 11.792 0.522 1.00 62.00 188 LEU A C 1
ATOM 1466 O O . LEU A 1 188 ? 5.751 10.581 0.426 1.00 62.00 188 LEU A O 1
ATOM 1470 N N . VAL A 1 189 ? 6.485 12.700 0.229 1.00 62.28 189 VAL A N 1
ATOM 1471 C CA . VAL A 1 189 ? 7.880 12.337 -0.018 1.00 62.28 189 VAL A CA 1
ATOM 1472 C C . VAL A 1 189 ? 8.443 11.726 1.270 1.00 62.28 189 VAL A C 1
ATOM 1474 O O . VAL A 1 189 ? 8.451 12.402 2.298 1.00 62.28 189 VAL A O 1
ATOM 1477 N N . PRO A 1 190 ? 8.913 10.465 1.238 1.00 60.47 190 PRO A N 1
ATOM 1478 C CA . PRO A 1 190 ? 9.471 9.813 2.416 1.00 60.47 190 PRO A CA 1
ATOM 1479 C C . PRO A 1 190 ? 10.655 10.601 2.972 1.00 60.47 190 PRO A C 1
ATOM 1481 O O . PRO A 1 190 ? 11.514 11.037 2.194 1.00 60.47 190 PRO A O 1
ATOM 1484 N N . CYS A 1 191 ? 10.760 10.724 4.296 1.00 61.00 191 CYS A N 1
ATOM 1485 C CA . CYS A 1 191 ? 11.962 11.272 4.916 1.00 61.00 191 CYS A CA 1
ATOM 1486 C C . CYS A 1 191 ? 13.173 10.338 4.684 1.00 61.00 191 CYS A C 1
ATOM 1488 O O . CYS A 1 191 ? 13.033 9.170 4.308 1.00 61.00 191 CYS A O 1
ATOM 1490 N N . ASN A 1 192 ? 14.392 10.829 4.920 1.00 59.94 192 ASN A N 1
ATOM 1491 C CA . ASN A 1 192 ? 15.619 10.085 4.602 1.00 59.94 192 ASN A CA 1
ATOM 1492 C C . ASN A 1 192 ? 15.707 8.700 5.276 1.00 59.94 192 ASN A C 1
ATOM 1494 O O . ASN A 1 192 ? 16.205 7.761 4.656 1.00 59.94 192 ASN A O 1
ATOM 1498 N N . SER A 1 193 ? 15.217 8.540 6.511 1.00 60.44 193 SER A N 1
ATOM 1499 C CA . SER A 1 193 ? 15.235 7.243 7.210 1.00 60.44 193 SER A CA 1
ATOM 1500 C C . SER A 1 193 ? 14.284 6.237 6.556 1.00 60.44 193 SER A C 1
ATOM 1502 O O . SER A 1 193 ? 14.618 5.068 6.371 1.00 60.44 193 SER A O 1
ATOM 1504 N N . MET A 1 194 ? 13.118 6.700 6.117 1.00 59.50 194 MET A N 1
ATOM 1505 C CA . MET A 1 194 ? 12.133 5.908 5.397 1.00 59.50 194 MET A CA 1
ATOM 1506 C C . MET A 1 194 ? 12.631 5.478 4.006 1.00 59.50 194 MET A C 1
ATOM 1508 O O . MET A 1 194 ? 12.463 4.325 3.601 1.00 59.50 194 MET A O 1
ATOM 1512 N N . GLN A 1 195 ? 13.335 6.374 3.305 1.00 60.44 195 GLN A N 1
ATOM 1513 C CA . GLN A 1 195 ? 13.976 6.067 2.021 1.00 60.44 195 GLN A CA 1
ATOM 1514 C C . GLN A 1 195 ? 15.038 4.967 2.140 1.00 60.44 195 GLN A C 1
ATOM 1516 O O . GLN A 1 195 ? 15.191 4.164 1.220 1.00 60.44 195 GLN A O 1
ATOM 1521 N N . GLN A 1 196 ? 15.760 4.916 3.262 1.00 62.34 196 GLN A N 1
ATOM 1522 C CA . GLN A 1 196 ? 16.741 3.862 3.524 1.00 62.34 196 GLN A CA 1
ATOM 1523 C C . GLN A 1 196 ? 16.067 2.512 3.798 1.00 62.34 196 GLN A C 1
ATOM 1525 O O . GLN A 1 196 ? 16.519 1.499 3.271 1.00 62.34 196 GLN A O 1
ATOM 1530 N N . ARG A 1 197 ? 14.961 2.497 4.557 1.00 68.44 197 ARG A N 1
ATOM 1531 C CA . ARG A 1 197 ? 14.224 1.266 4.901 1.00 68.44 197 ARG A CA 1
ATOM 1532 C C . ARG A 1 197 ? 13.515 0.624 3.707 1.00 68.44 197 ARG A C 1
ATOM 1534 O O . ARG A 1 197 ? 13.438 -0.597 3.627 1.00 68.44 197 ARG A O 1
ATOM 1541 N N . ASN A 1 198 ? 13.010 1.429 2.770 1.00 73.81 198 ASN A N 1
ATOM 1542 C CA . ASN A 1 198 ? 12.158 0.961 1.671 1.00 73.81 198 ASN A CA 1
ATOM 1543 C C . ASN A 1 198 ? 12.672 1.378 0.283 1.00 73.81 198 ASN A C 1
ATOM 1545 O O . ASN A 1 198 ? 11.897 1.766 -0.596 1.00 73.81 198 ASN A O 1
ATOM 1549 N N . ASN A 1 199 ? 13.987 1.258 0.061 1.00 80.38 199 ASN A N 1
ATOM 1550 C CA . ASN A 1 199 ? 14.634 1.689 -1.182 1.00 80.38 199 ASN A CA 1
ATOM 1551 C C . ASN A 1 199 ? 14.005 1.078 -2.448 1.00 80.38 199 ASN A C 1
ATOM 1553 O O . ASN A 1 199 ? 13.786 1.795 -3.418 1.00 80.38 199 ASN A O 1
ATOM 1557 N N . ALA A 1 200 ? 13.640 -0.205 -2.422 1.00 84.25 200 ALA A N 1
ATOM 1558 C CA . ALA A 1 200 ? 13.099 -0.917 -3.574 1.00 84.25 200 ALA A CA 1
ATOM 1559 C C . ALA A 1 200 ? 11.677 -0.454 -3.933 1.00 84.25 200 ALA A C 1
ATOM 1561 O O . ALA A 1 200 ? 11.351 -0.315 -5.109 1.00 84.25 200 ALA A O 1
ATOM 1562 N N . LEU A 1 201 ? 10.845 -0.153 -2.927 1.00 83.62 201 LEU A N 1
ATOM 1563 C CA . LEU A 1 201 ? 9.519 0.434 -3.137 1.00 83.62 201 LEU A CA 1
ATOM 1564 C C . LEU A 1 201 ? 9.631 1.865 -3.679 1.00 83.62 201 LEU A C 1
ATOM 1566 O O . LEU A 1 201 ? 8.867 2.239 -4.565 1.00 83.62 201 LEU A O 1
ATOM 1570 N N . ARG A 1 202 ? 10.606 2.645 -3.193 1.00 84.69 202 ARG A N 1
ATOM 1571 C CA . ARG A 1 202 ? 10.887 3.982 -3.731 1.00 84.69 202 ARG A CA 1
ATOM 1572 C C . ARG A 1 202 ? 11.312 3.920 -5.190 1.00 84.69 202 ARG A C 1
ATOM 1574 O O . ARG A 1 202 ? 10.768 4.646 -6.007 1.00 84.69 202 ARG A O 1
ATOM 1581 N N . THR A 1 203 ? 12.225 3.016 -5.531 1.00 87.75 203 THR A N 1
ATOM 1582 C CA . THR A 1 203 ? 12.653 2.827 -6.918 1.00 87.75 203 THR A CA 1
ATOM 1583 C C . THR A 1 203 ? 11.482 2.456 -7.828 1.00 87.75 203 THR A C 1
ATOM 1585 O O . THR A 1 203 ? 11.394 2.963 -8.944 1.00 87.75 203 THR A O 1
ATOM 1588 N N . LEU A 1 204 ? 10.547 1.632 -7.347 1.00 87.44 204 LEU A N 1
ATOM 1589 C CA . LEU A 1 204 ? 9.309 1.354 -8.068 1.00 87.44 204 LEU A CA 1
ATOM 1590 C C . LEU A 1 204 ? 8.459 2.617 -8.253 1.00 87.44 204 LEU A C 1
ATOM 1592 O O . LEU A 1 204 ? 8.013 2.878 -9.366 1.00 87.44 204 LEU A O 1
ATOM 1596 N N . ALA A 1 205 ? 8.274 3.420 -7.203 1.00 85.38 205 ALA A N 1
ATOM 1597 C CA . ALA A 1 205 ? 7.547 4.687 -7.281 1.00 85.38 205 ALA A CA 1
ATOM 1598 C C . ALA A 1 205 ? 8.171 5.656 -8.304 1.00 85.38 205 ALA A C 1
ATOM 1600 O O . ALA A 1 205 ? 7.463 6.178 -9.162 1.00 85.38 205 ALA A O 1
ATOM 1601 N N . ASP A 1 206 ? 9.497 5.818 -8.278 1.00 86.62 206 ASP A N 1
ATOM 1602 C CA . ASP A 1 206 ? 10.236 6.663 -9.222 1.00 86.62 206 ASP A CA 1
ATOM 1603 C C . ASP A 1 206 ? 10.040 6.191 -10.672 1.00 86.62 206 ASP A C 1
ATOM 1605 O O . ASP A 1 206 ? 9.885 6.998 -11.591 1.00 86.62 206 ASP A O 1
ATOM 1609 N N . VAL A 1 207 ? 10.023 4.872 -10.889 1.00 89.25 207 VAL A N 1
ATOM 1610 C CA . VAL A 1 207 ? 9.763 4.276 -12.204 1.00 89.25 207 VAL A CA 1
ATOM 1611 C C . VAL A 1 207 ? 8.319 4.5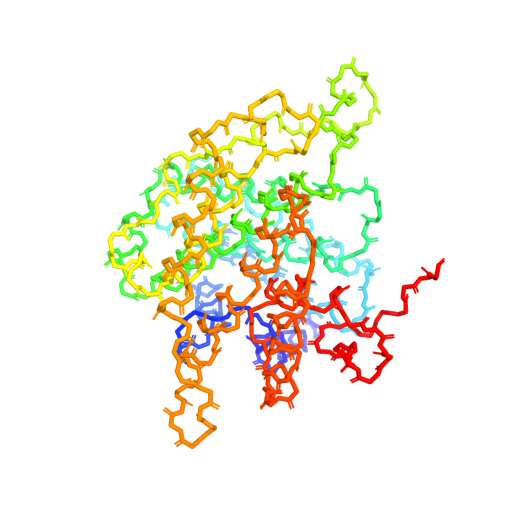07 -12.645 1.00 89.25 207 VAL A C 1
ATOM 1613 O O . VAL A 1 207 ? 8.106 4.881 -13.798 1.00 89.25 207 VAL A O 1
ATOM 1616 N N . VAL A 1 208 ? 7.341 4.342 -11.750 1.00 85.19 208 VAL A N 1
ATOM 1617 C CA . VAL A 1 208 ? 5.924 4.639 -12.027 1.00 85.19 208 VAL A CA 1
ATOM 1618 C C . VAL A 1 208 ? 5.746 6.093 -12.455 1.00 85.19 208 VAL A C 1
ATOM 1620 O O . VAL A 1 208 ? 5.046 6.360 -13.431 1.00 85.19 208 VAL A O 1
ATOM 1623 N N . ASP A 1 209 ? 6.417 7.031 -11.789 1.00 83.75 209 ASP A N 1
ATOM 1624 C CA . ASP A 1 209 ? 6.338 8.451 -12.129 1.00 83.75 209 ASP A CA 1
ATOM 1625 C C . ASP A 1 209 ? 7.031 8.764 -13.464 1.00 83.75 209 ASP A C 1
ATOM 1627 O O . ASP A 1 209 ? 6.503 9.527 -14.283 1.00 83.75 209 ASP A O 1
ATOM 1631 N N . MET A 1 210 ? 8.182 8.133 -13.714 1.00 87.50 210 MET A N 1
ATOM 1632 C CA . MET A 1 210 ? 9.012 8.354 -14.897 1.00 87.50 210 MET A CA 1
ATOM 1633 C C . MET A 1 210 ? 8.420 7.778 -16.191 1.00 87.50 210 MET A C 1
ATOM 1635 O O . MET A 1 210 ? 8.594 8.383 -17.253 1.00 87.50 210 MET A O 1
ATOM 1639 N N . VAL A 1 211 ? 7.801 6.595 -16.158 1.00 86.31 211 VAL A N 1
ATOM 1640 C CA . VAL A 1 211 ? 7.429 5.877 -17.386 1.00 86.31 211 VAL A CA 1
ATOM 1641 C C . VAL A 1 211 ? 6.230 6.525 -18.069 1.00 86.31 211 VAL A C 1
ATOM 1643 O O . VAL A 1 211 ? 5.169 6.691 -17.474 1.00 86.31 211 VAL A O 1
ATOM 1646 N N . VAL A 1 212 ? 6.376 6.862 -19.349 1.00 82.88 212 VAL A N 1
ATOM 1647 C CA . VAL A 1 212 ? 5.284 7.380 -20.177 1.00 82.88 212 VAL A CA 1
ATOM 1648 C C . VAL A 1 212 ? 4.758 6.279 -21.099 1.00 82.88 212 VAL A C 1
ATOM 1650 O O . VAL A 1 212 ? 5.539 5.410 -21.495 1.00 82.88 212 VAL A O 1
ATOM 1653 N N . PRO A 1 213 ? 3.462 6.297 -21.460 1.00 76.81 213 PRO A N 1
ATOM 1654 C CA . PRO A 1 213 ? 2.920 5.357 -22.433 1.00 76.81 213 PRO A CA 1
ATOM 1655 C C . PRO A 1 213 ? 3.676 5.420 -23.772 1.00 76.81 213 PRO A C 1
ATOM 1657 O O . PRO A 1 213 ? 4.106 6.505 -24.169 1.00 76.81 213 PRO A O 1
ATOM 1660 N N . PRO A 1 214 ? 3.771 4.311 -24.530 1.00 76.75 214 PRO A N 1
ATOM 1661 C CA . PRO A 1 214 ? 4.388 4.315 -25.862 1.00 76.75 214 PRO A CA 1
ATOM 1662 C C . PRO A 1 214 ? 3.710 5.264 -26.865 1.00 76.75 214 PRO A C 1
ATOM 1664 O O . PRO A 1 214 ? 4.318 5.656 -27.854 1.00 76.75 214 PRO A O 1
ATOM 1667 N N . SER A 1 215 ? 2.450 5.635 -26.618 1.00 77.25 215 SER A N 1
ATOM 1668 C CA . SER A 1 215 ? 1.703 6.623 -27.404 1.00 77.25 215 SER A CA 1
ATOM 1669 C C . SER A 1 215 ? 2.115 8.074 -27.125 1.00 77.25 215 SER A C 1
ATOM 1671 O O . SER A 1 215 ? 1.788 8.960 -27.913 1.00 77.25 215 SER A O 1
ATOM 1673 N N . ASP A 1 216 ? 2.826 8.343 -26.028 1.00 80.56 216 ASP A N 1
ATOM 1674 C CA . ASP A 1 216 ? 3.285 9.684 -25.673 1.00 80.56 216 ASP A CA 1
ATOM 1675 C C . ASP A 1 216 ? 4.473 10.089 -26.567 1.00 80.56 216 ASP A C 1
ATOM 1677 O O . ASP A 1 216 ? 5.447 9.334 -26.651 1.00 80.56 216 ASP A O 1
ATOM 1681 N N . PRO A 1 217 ? 4.476 11.281 -27.195 1.00 83.62 217 PRO A N 1
ATOM 1682 C CA . PRO A 1 217 ? 5.597 11.753 -28.013 1.00 83.62 217 PRO A CA 1
ATOM 1683 C C . PRO A 1 217 ? 6.951 11.751 -27.285 1.00 83.62 217 PRO A C 1
ATOM 1685 O O . PRO A 1 217 ? 7.996 11.555 -27.910 1.00 83.62 217 PRO A O 1
ATOM 1688 N N . ARG A 1 218 ? 6.948 11.922 -25.955 1.00 83.81 218 ARG A N 1
ATOM 1689 C CA . ARG A 1 218 ? 8.154 11.881 -25.114 1.00 83.81 218 ARG A CA 1
ATOM 1690 C C . ARG A 1 218 ? 8.817 10.503 -25.108 1.00 83.81 218 ARG A C 1
ATOM 1692 O O . ARG A 1 218 ? 10.022 10.426 -24.897 1.00 83.81 218 ARG A O 1
ATOM 1699 N N . SER A 1 219 ? 8.069 9.433 -25.385 1.00 84.19 219 SER A N 1
ATOM 1700 C CA . SER A 1 219 ? 8.589 8.058 -25.414 1.00 84.19 219 SER A CA 1
ATOM 1701 C C . SER A 1 219 ? 9.666 7.836 -26.486 1.00 84.19 219 SER A C 1
ATOM 1703 O O . SER A 1 219 ? 10.519 6.959 -26.348 1.00 84.19 219 SER A O 1
ATOM 1705 N N . SER A 1 220 ? 9.661 8.648 -27.548 1.00 82.69 220 SER A N 1
ATOM 1706 C CA . SER A 1 220 ? 10.601 8.531 -28.667 1.00 82.69 220 SER A CA 1
ATOM 1707 C C . SER A 1 220 ? 11.891 9.334 -28.475 1.00 82.69 220 SER A C 1
ATOM 1709 O O . SER A 1 220 ? 12.821 9.198 -29.278 1.00 82.69 220 SER A O 1
ATOM 1711 N N . SER A 1 221 ? 11.987 10.164 -27.429 1.00 90.81 221 SER A N 1
ATOM 1712 C CA . SER A 1 221 ? 13.163 11.013 -27.243 1.00 90.81 221 SER A CA 1
ATOM 1713 C C . SER A 1 221 ? 14.408 10.189 -26.868 1.00 90.81 221 SER A C 1
ATOM 1715 O O . SER A 1 221 ? 14.312 9.169 -26.170 1.00 90.81 221 SER A O 1
ATOM 1717 N N . PRO A 1 222 ? 15.605 10.563 -27.357 1.00 90.31 222 PRO A N 1
ATOM 1718 C CA . PRO A 1 222 ? 16.846 9.912 -26.949 1.00 90.31 222 PRO A CA 1
ATOM 1719 C C . PRO A 1 222 ? 17.095 10.061 -25.441 1.00 90.31 222 PRO A C 1
ATOM 1721 O O . PRO A 1 222 ? 17.469 9.083 -24.801 1.00 90.31 222 PRO A O 1
ATOM 1724 N N . GLU A 1 223 ? 16.769 11.214 -24.850 1.00 90.88 223 GLU A N 1
ATOM 1725 C CA . GLU A 1 223 ? 16.939 11.470 -23.415 1.00 90.88 223 GLU A CA 1
ATOM 1726 C C . GLU A 1 223 ? 16.093 10.517 -22.564 1.00 90.88 223 GLU A C 1
ATOM 1728 O O . GLU A 1 223 ? 16.559 9.999 -21.548 1.00 90.88 223 GLU A O 1
ATOM 1733 N N . TYR A 1 224 ? 14.852 10.245 -22.982 1.00 89.75 224 TYR A N 1
ATOM 1734 C CA . TYR A 1 224 ? 13.981 9.298 -22.292 1.00 89.75 224 TYR A CA 1
ATOM 1735 C C . TYR A 1 224 ? 14.533 7.872 -22.378 1.00 89.75 224 TYR A C 1
ATOM 1737 O O . TYR A 1 224 ? 14.602 7.173 -21.366 1.00 89.75 224 TYR A O 1
ATOM 1745 N N . ARG A 1 225 ? 14.997 7.448 -23.560 1.00 88.44 225 ARG A N 1
ATOM 1746 C CA . ARG A 1 225 ? 15.589 6.113 -23.760 1.00 88.44 225 ARG A CA 1
ATOM 1747 C C . ARG A 1 225 ? 16.870 5.912 -22.955 1.00 88.44 225 ARG A C 1
ATOM 1749 O O . ARG A 1 225 ? 17.064 4.835 -22.390 1.00 88.44 225 ARG A O 1
ATOM 1756 N N . ASP A 1 226 ? 17.721 6.928 -22.875 1.00 91.50 226 ASP A N 1
ATOM 1757 C CA . ASP A 1 226 ? 18.947 6.864 -22.081 1.00 91.50 226 ASP A CA 1
ATOM 1758 C C . ASP A 1 226 ? 18.643 6.858 -20.583 1.00 91.50 226 ASP A C 1
ATOM 1760 O O . ASP A 1 226 ? 19.238 6.071 -19.846 1.00 91.50 226 ASP A O 1
ATOM 1764 N N . ARG A 1 227 ? 17.635 7.618 -20.139 1.00 91.44 227 ARG A N 1
ATOM 1765 C CA . ARG A 1 227 ? 17.152 7.555 -18.755 1.00 91.44 227 ARG A CA 1
ATOM 1766 C C . ARG A 1 227 ? 16.587 6.176 -18.401 1.00 91.44 227 ARG A C 1
ATOM 1768 O O . ARG A 1 227 ? 16.938 5.641 -17.353 1.00 91.44 227 ARG A O 1
ATOM 1775 N N . LEU A 1 228 ? 15.766 5.573 -19.268 1.00 91.44 228 LEU A N 1
ATOM 1776 C CA . LEU A 1 228 ? 15.249 4.209 -19.073 1.00 91.44 228 LEU A CA 1
ATOM 1777 C C . LEU A 1 228 ? 16.380 3.187 -18.929 1.00 91.44 228 LEU A C 1
ATOM 1779 O O . LEU A 1 228 ? 16.313 2.302 -18.076 1.00 91.44 228 LEU A O 1
ATOM 1783 N N . ARG A 1 229 ? 17.413 3.306 -19.771 1.00 91.56 229 ARG A N 1
ATOM 1784 C CA . ARG A 1 229 ? 18.587 2.431 -19.735 1.00 91.56 229 ARG A CA 1
ATOM 1785 C C . ARG A 1 229 ? 19.359 2.598 -18.432 1.00 91.56 229 ARG A C 1
ATOM 1787 O O . ARG A 1 229 ? 19.619 1.605 -17.768 1.00 91.56 229 ARG A O 1
ATOM 1794 N N . TRP A 1 230 ? 19.637 3.839 -18.040 1.00 93.62 230 TRP A N 1
ATOM 1795 C CA . TRP A 1 230 ? 20.341 4.142 -16.798 1.00 93.62 230 TRP A CA 1
ATOM 1796 C C . TRP A 1 230 ? 19.608 3.584 -15.573 1.00 93.62 230 TRP A C 1
ATOM 1798 O O . TRP A 1 230 ? 20.220 2.900 -14.759 1.00 93.62 230 TRP A O 1
ATOM 1808 N N . VAL A 1 231 ? 18.289 3.804 -15.467 1.00 92.94 231 VAL A N 1
ATOM 1809 C CA . VAL A 1 231 ? 17.493 3.273 -14.347 1.00 92.94 231 VAL A CA 1
ATOM 1810 C C . VAL A 1 231 ? 17.515 1.746 -14.333 1.00 92.94 231 VAL A C 1
ATOM 1812 O O . VAL A 1 231 ? 17.678 1.148 -13.274 1.00 92.94 231 VAL A O 1
ATOM 1815 N N . ARG A 1 232 ? 17.375 1.103 -15.498 1.00 94.19 232 ARG A N 1
ATOM 1816 C CA . ARG A 1 232 ? 17.447 -0.358 -15.607 1.00 94.19 232 ARG A CA 1
ATOM 1817 C C . ARG A 1 232 ? 18.780 -0.892 -15.106 1.00 94.19 232 ARG A C 1
ATOM 1819 O O . ARG A 1 232 ? 18.782 -1.767 -14.248 1.00 94.19 232 ARG A O 1
ATOM 1826 N N . ASP A 1 233 ? 19.877 -0.384 -15.656 1.00 92.69 233 ASP A N 1
ATOM 1827 C CA . ASP A 1 233 ? 21.214 -0.878 -15.339 1.00 92.69 233 ASP A CA 1
ATOM 1828 C C . ASP A 1 233 ? 21.520 -0.637 -13.850 1.00 92.69 233 ASP A C 1
ATOM 1830 O O . ASP A 1 233 ? 21.979 -1.546 -13.164 1.00 92.69 233 ASP A O 1
ATOM 1834 N N . HIS A 1 234 ? 21.106 0.511 -13.301 1.00 91.81 234 HIS A N 1
ATOM 1835 C CA . HIS A 1 234 ? 21.215 0.798 -11.872 1.00 91.81 234 HIS A CA 1
ATOM 1836 C C . HIS A 1 234 ? 20.434 -0.191 -10.989 1.00 91.81 234 HIS A C 1
ATOM 1838 O O . HIS A 1 234 ? 20.944 -0.634 -9.962 1.00 91.81 234 HIS A O 1
ATOM 1844 N N . ILE A 1 235 ? 19.203 -0.564 -11.357 1.00 93.06 235 ILE A N 1
ATOM 1845 C CA . ILE A 1 235 ? 18.432 -1.559 -10.590 1.00 93.06 235 ILE A CA 1
ATOM 1846 C C . ILE A 1 235 ? 19.090 -2.937 -10.683 1.00 93.06 235 ILE A C 1
ATOM 1848 O O . ILE A 1 235 ? 19.148 -3.652 -9.683 1.00 93.06 235 ILE A O 1
ATOM 1852 N N . GLU A 1 236 ? 19.589 -3.309 -11.864 1.00 91.75 236 GLU A N 1
ATOM 1853 C CA . GLU A 1 236 ? 20.238 -4.601 -12.087 1.00 91.75 236 GLU A CA 1
ATOM 1854 C C . GLU A 1 236 ? 21.542 -4.757 -11.299 1.00 91.75 236 GLU A C 1
ATOM 1856 O O . GLU A 1 236 ? 21.767 -5.816 -10.716 1.00 91.75 236 GLU A O 1
ATOM 1861 N N . GLU A 1 237 ? 22.341 -3.694 -11.186 1.00 90.62 237 GLU A N 1
ATOM 1862 C CA . GLU A 1 237 ? 23.527 -3.651 -10.319 1.00 90.62 237 GLU A CA 1
ATOM 1863 C C . GLU A 1 237 ? 23.192 -3.946 -8.845 1.00 90.62 237 GLU A C 1
ATOM 1865 O O . GLU A 1 237 ? 24.007 -4.517 -8.122 1.00 90.62 237 GLU A O 1
ATOM 1870 N N . HIS A 1 238 ? 21.974 -3.611 -8.406 1.00 87.88 238 HIS A N 1
ATOM 1871 C CA . HIS A 1 238 ? 21.501 -3.777 -7.028 1.00 87.88 238 HIS A CA 1
ATOM 1872 C C . HIS A 1 238 ? 20.523 -4.952 -6.850 1.00 87.88 238 HIS A C 1
ATOM 1874 O O . HIS A 1 238 ? 19.859 -5.053 -5.814 1.00 87.88 238 HIS A O 1
ATOM 1880 N N . LEU A 1 239 ? 20.406 -5.866 -7.823 1.00 85.44 239 LEU A N 1
ATOM 1881 C CA . LEU A 1 239 ? 19.513 -7.029 -7.707 1.00 85.44 239 LEU A CA 1
ATOM 1882 C C . LEU A 1 239 ? 19.907 -7.995 -6.581 1.00 85.44 239 LEU A C 1
ATOM 1884 O O . LEU A 1 239 ? 19.064 -8.777 -6.146 1.00 85.44 239 LEU A O 1
ATOM 1888 N N . GLY A 1 240 ? 21.150 -7.933 -6.100 1.00 77.50 240 GLY A N 1
ATOM 1889 C CA . GLY A 1 240 ? 21.665 -8.840 -5.077 1.00 77.50 240 GLY A CA 1
ATOM 1890 C C . GLY A 1 240 ? 21.922 -10.258 -5.606 1.00 77.50 240 GLY A C 1
ATOM 1891 O O . GLY A 1 240 ? 21.738 -10.555 -6.789 1.00 77.50 240 GLY A O 1
ATOM 1892 N N . SER A 1 241 ? 22.386 -11.145 -4.723 1.00 72.50 241 SER A N 1
ATOM 1893 C CA . SER A 1 241 ? 22.693 -12.541 -5.066 1.00 72.50 241 SER A CA 1
ATOM 1894 C C . SER A 1 241 ? 21.427 -13.401 -5.179 1.00 72.50 241 SER A C 1
ATOM 1896 O O . SER A 1 241 ? 20.454 -13.193 -4.454 1.00 72.50 241 SER A O 1
ATOM 1898 N N . ASP A 1 242 ? 21.458 -14.412 -6.056 1.00 70.00 242 ASP A N 1
ATOM 1899 C CA . ASP A 1 242 ? 20.417 -15.452 -6.130 1.00 70.00 242 ASP A CA 1
ATOM 1900 C C . ASP A 1 242 ? 20.582 -16.568 -5.089 1.00 70.00 242 ASP A C 1
ATOM 1902 O O . ASP A 1 242 ? 19.766 -17.489 -5.035 1.00 70.00 242 ASP A O 1
ATOM 1906 N N . ASP A 1 243 ? 21.624 -16.492 -4.257 1.00 69.00 243 ASP A N 1
ATOM 1907 C CA . ASP A 1 243 ? 21.973 -17.558 -3.323 1.00 69.00 243 ASP A CA 1
ATOM 1908 C C . ASP A 1 243 ? 20.890 -17.753 -2.242 1.00 69.00 243 ASP A C 1
ATOM 1910 O O . ASP A 1 243 ? 20.647 -16.857 -1.423 1.00 69.00 243 ASP A O 1
ATOM 1914 N N . PRO A 1 244 ? 20.230 -18.926 -2.207 1.00 62.22 244 PRO A N 1
ATOM 1915 C CA . PRO A 1 244 ? 19.194 -19.211 -1.233 1.00 62.22 244 PRO A CA 1
ATOM 1916 C C . PRO A 1 244 ? 19.679 -19.323 0.208 1.00 62.22 244 PRO A C 1
ATOM 1918 O O . PRO A 1 244 ? 18.875 -19.118 1.113 1.00 62.22 244 PRO A O 1
ATOM 1921 N N . ASN A 1 245 ? 20.960 -19.610 0.429 1.00 63.22 245 ASN A N 1
ATOM 1922 C CA . ASN A 1 245 ? 21.513 -19.830 1.763 1.00 63.22 245 ASN A CA 1
ATOM 1923 C C . ASN A 1 245 ? 21.990 -18.538 2.441 1.00 63.22 245 ASN A C 1
ATOM 1925 O O . ASN A 1 245 ? 22.381 -18.573 3.605 1.00 63.22 245 ASN A O 1
ATOM 1929 N N . LEU A 1 246 ? 21.977 -17.410 1.723 1.00 54.19 246 LEU A N 1
ATOM 1930 C CA . LEU A 1 246 ? 22.558 -16.142 2.177 1.00 54.19 246 LEU A CA 1
ATOM 1931 C C . LEU A 1 246 ? 21.538 -15.005 2.327 1.00 54.19 246 LEU A C 1
ATOM 1933 O O . LEU A 1 246 ? 21.929 -13.892 2.673 1.00 54.19 246 LEU A O 1
ATOM 1937 N N . SER A 1 247 ? 20.253 -15.237 2.043 1.00 63.94 247 SER A N 1
ATOM 1938 C CA . SER A 1 247 ? 19.289 -14.141 1.907 1.00 63.94 247 SER A CA 1
ATOM 1939 C C . SER A 1 247 ? 18.382 -13.990 3.130 1.00 63.94 247 SER A C 1
ATOM 1941 O O . SER A 1 247 ? 17.525 -14.828 3.399 1.00 63.94 247 SER A O 1
ATOM 1943 N N . ASP A 1 248 ? 18.570 -12.880 3.841 1.00 78.06 248 ASP A N 1
ATOM 1944 C CA . ASP A 1 248 ? 17.618 -12.310 4.799 1.00 78.06 248 ASP A CA 1
ATOM 1945 C C . ASP A 1 248 ? 16.229 -12.131 4.133 1.00 78.06 248 ASP A C 1
ATOM 1947 O O . ASP A 1 248 ? 16.169 -11.659 2.989 1.00 78.06 248 ASP A O 1
ATOM 1951 N N . PRO A 1 249 ? 15.106 -12.487 4.794 1.00 78.00 249 PRO A N 1
ATOM 1952 C CA . PRO A 1 249 ? 13.755 -12.209 4.303 1.00 78.00 249 PRO A CA 1
ATOM 1953 C C . PRO A 1 249 ? 13.540 -10.775 3.797 1.00 78.00 249 PRO A C 1
ATOM 1955 O O . PRO A 1 249 ? 12.852 -10.582 2.789 1.00 78.00 249 PRO A O 1
ATOM 1958 N N . ALA A 1 250 ? 14.142 -9.771 4.446 1.00 77.56 250 ALA A N 1
ATOM 1959 C CA . ALA A 1 250 ? 14.032 -8.381 4.009 1.00 77.56 250 ALA A CA 1
ATOM 1960 C C . ALA A 1 250 ? 14.723 -8.146 2.655 1.00 77.56 250 ALA A C 1
ATOM 1962 O O . ALA A 1 250 ? 14.140 -7.518 1.767 1.00 77.56 250 ALA A O 1
ATOM 1963 N N . GLU A 1 251 ? 15.916 -8.711 2.451 1.00 81.88 251 GLU A N 1
ATOM 1964 C CA . GLU A 1 251 ? 16.640 -8.618 1.178 1.00 81.88 251 GLU A CA 1
ATOM 1965 C C . GLU A 1 251 ? 15.962 -9.443 0.078 1.00 81.88 251 GLU A C 1
ATOM 1967 O O . GLU A 1 251 ? 15.868 -8.997 -1.065 1.00 81.88 251 GLU A O 1
ATOM 1972 N N . THR A 1 252 ? 15.396 -10.604 0.422 1.00 83.94 252 THR A N 1
ATOM 1973 C CA . THR A 1 252 ? 14.560 -11.390 -0.498 1.00 83.94 252 THR A CA 1
ATOM 1974 C C . THR A 1 252 ? 13.372 -10.560 -0.991 1.00 83.94 252 THR A C 1
ATOM 1976 O O . THR A 1 252 ? 13.107 -10.499 -2.194 1.00 83.94 252 THR A O 1
ATOM 1979 N N . MET A 1 253 ? 12.674 -9.868 -0.085 1.00 82.50 253 MET A N 1
ATOM 1980 C CA . MET A 1 253 ? 11.565 -8.986 -0.448 1.00 82.50 253 MET A CA 1
ATOM 1981 C C . MET A 1 253 ? 12.045 -7.787 -1.279 1.00 82.50 253 MET A C 1
ATOM 1983 O O . MET A 1 253 ? 11.433 -7.457 -2.293 1.00 82.50 253 MET A O 1
ATOM 1987 N N . ALA A 1 254 ? 13.158 -7.150 -0.910 1.00 85.31 254 ALA A N 1
ATOM 1988 C CA . ALA A 1 254 ? 13.719 -6.034 -1.670 1.00 85.31 254 ALA A CA 1
ATOM 1989 C C . ALA A 1 254 ? 14.087 -6.451 -3.104 1.00 85.31 254 ALA A C 1
ATOM 1991 O O . ALA A 1 254 ? 13.742 -5.760 -4.066 1.00 85.31 254 ALA A O 1
ATOM 1992 N N . ARG A 1 255 ? 14.703 -7.624 -3.263 1.00 88.75 255 ARG A N 1
ATOM 1993 C CA . ARG A 1 255 ? 15.012 -8.224 -4.561 1.00 88.75 255 ARG A CA 1
ATOM 1994 C C . ARG A 1 255 ? 13.760 -8.515 -5.381 1.00 88.75 255 ARG A C 1
ATOM 1996 O O . ARG A 1 255 ? 13.735 -8.202 -6.571 1.00 88.75 255 ARG A O 1
ATOM 2003 N N . LEU A 1 256 ? 12.705 -9.041 -4.757 1.00 88.88 256 LEU A N 1
ATOM 2004 C CA . LEU A 1 256 ? 11.415 -9.246 -5.416 1.00 88.88 256 LEU A CA 1
ATOM 2005 C C . LEU A 1 256 ? 10.846 -7.925 -5.963 1.00 88.88 256 LEU A C 1
ATOM 2007 O O . LEU A 1 256 ? 10.413 -7.874 -7.113 1.00 88.88 256 LEU A O 1
ATOM 2011 N N . TYR A 1 257 ? 10.907 -6.841 -5.184 1.00 88.12 257 TYR A N 1
ATOM 2012 C CA . TYR A 1 257 ? 10.481 -5.510 -5.634 1.00 88.12 257 TYR A CA 1
ATOM 2013 C C . TYR A 1 257 ? 11.334 -4.968 -6.783 1.00 88.12 257 TYR A C 1
ATOM 2015 O O . TYR A 1 257 ? 10.794 -4.370 -7.714 1.00 88.12 257 TYR A O 1
ATOM 2023 N N . ARG A 1 258 ? 12.653 -5.185 -6.763 1.00 92.19 258 ARG A N 1
ATOM 2024 C CA . ARG A 1 258 ? 13.546 -4.774 -7.861 1.00 92.19 258 ARG A CA 1
ATOM 2025 C C . ARG A 1 258 ? 13.228 -5.531 -9.153 1.00 92.19 258 ARG A C 1
ATOM 2027 O O . ARG A 1 258 ? 13.119 -4.907 -10.205 1.00 92.19 258 ARG A O 1
ATOM 2034 N N . LEU A 1 259 ? 12.987 -6.843 -9.071 1.00 93.38 259 LEU A N 1
ATOM 2035 C CA . LEU A 1 259 ? 12.542 -7.655 -10.210 1.00 93.38 259 LEU A CA 1
ATOM 2036 C C . LEU A 1 259 ? 11.186 -7.182 -10.745 1.00 93.38 259 LEU A C 1
ATOM 2038 O O . LEU A 1 259 ? 11.058 -6.957 -11.947 1.00 93.38 259 LEU A O 1
ATOM 2042 N N . ALA A 1 260 ? 10.209 -6.950 -9.864 1.00 92.00 260 ALA A N 1
ATOM 2043 C CA . ALA A 1 260 ? 8.916 -6.380 -10.239 1.00 92.00 260 ALA A CA 1
ATOM 2044 C C . ALA A 1 260 ? 9.082 -5.025 -10.945 1.00 92.00 260 ALA A C 1
ATOM 2046 O O . ALA A 1 260 ? 8.486 -4.784 -11.991 1.00 92.00 260 ALA A O 1
ATOM 2047 N N . THR A 1 261 ? 9.966 -4.166 -10.434 1.00 92.50 261 THR A N 1
ATOM 2048 C CA . THR A 1 261 ? 10.259 -2.862 -11.039 1.00 92.50 261 THR A CA 1
ATOM 2049 C C . THR A 1 261 ? 10.854 -3.000 -12.438 1.00 92.50 261 THR A C 1
ATOM 2051 O O . THR A 1 261 ? 10.435 -2.284 -13.342 1.00 92.50 261 THR A O 1
ATOM 2054 N N . LEU A 1 262 ? 11.788 -3.931 -12.653 1.00 93.88 262 LEU A N 1
ATOM 2055 C CA . LEU A 1 262 ? 12.379 -4.187 -13.971 1.00 93.88 262 LEU A CA 1
ATOM 2056 C C . LEU A 1 262 ? 11.359 -4.730 -14.975 1.00 93.88 262 LEU A C 1
ATOM 2058 O O . LEU A 1 262 ? 11.364 -4.314 -16.137 1.00 93.88 262 LEU A O 1
ATOM 2062 N N . VAL A 1 263 ? 10.483 -5.634 -14.528 1.00 92.25 263 VAL A N 1
ATOM 2063 C CA . VAL A 1 263 ? 9.385 -6.163 -15.345 1.00 92.25 263 VAL A CA 1
ATOM 2064 C C . VAL A 1 263 ? 8.460 -5.029 -15.764 1.00 92.25 263 VAL A C 1
ATOM 2066 O O . VAL A 1 263 ? 8.271 -4.790 -16.957 1.00 92.25 263 VAL A O 1
ATOM 2069 N N . TYR A 1 264 ? 7.960 -4.272 -14.790 1.00 90.12 264 TYR A N 1
ATOM 2070 C CA . TYR A 1 264 ? 7.064 -3.154 -15.036 1.00 90.12 264 TYR A CA 1
ATOM 2071 C C . TYR A 1 264 ? 7.704 -2.078 -15.927 1.00 90.12 264 TYR A C 1
ATOM 2073 O O . TYR A 1 264 ? 7.092 -1.674 -16.914 1.00 90.12 264 TYR A O 1
ATOM 2081 N N . LEU A 1 265 ? 8.957 -1.683 -15.666 1.00 91.31 265 LEU A N 1
ATOM 2082 C CA . LEU A 1 265 ? 9.721 -0.743 -16.495 1.00 91.31 265 LEU A CA 1
ATOM 2083 C C . LEU A 1 265 ? 9.753 -1.191 -17.960 1.00 91.31 265 LEU A C 1
ATOM 2085 O O . LEU A 1 265 ? 9.528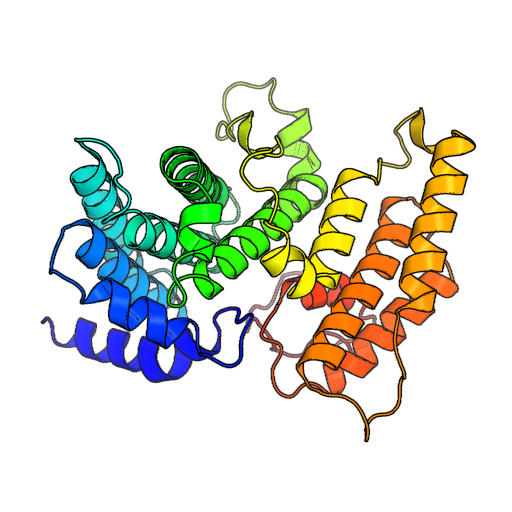 -0.384 -18.861 1.00 91.31 265 LEU A O 1
ATOM 2089 N N . GLY A 1 266 ? 10.035 -2.472 -18.211 1.00 89.12 266 GLY A N 1
ATOM 2090 C CA . GLY A 1 266 ? 10.079 -3.036 -19.557 1.00 89.12 266 GLY A CA 1
ATOM 2091 C C . GLY A 1 266 ? 8.712 -3.050 -20.241 1.00 89.12 266 GLY A C 1
ATOM 2092 O O . GLY A 1 266 ? 8.600 -2.610 -21.382 1.00 89.12 266 GLY A O 1
ATOM 2093 N N . ARG A 1 267 ? 7.666 -3.502 -19.541 1.00 87.12 267 ARG A N 1
ATOM 2094 C CA . ARG A 1 267 ? 6.298 -3.587 -20.077 1.00 87.12 267 ARG A CA 1
ATOM 2095 C C . ARG A 1 267 ? 5.712 -2.206 -20.365 1.00 87.12 267 ARG A C 1
ATOM 2097 O O . ARG A 1 267 ? 5.275 -1.947 -21.483 1.00 87.12 267 ARG A O 1
ATOM 2104 N N . ALA A 1 268 ? 5.760 -1.305 -19.389 1.00 85.12 268 ALA A N 1
ATOM 2105 C CA . ALA A 1 268 ? 5.138 0.011 -19.481 1.00 85.12 268 ALA A CA 1
ATOM 2106 C C . ALA A 1 268 ? 5.849 0.945 -20.481 1.00 85.12 268 ALA A C 1
ATOM 2108 O O . ALA A 1 268 ? 5.201 1.806 -21.067 1.00 85.12 268 ALA A O 1
ATOM 2109 N N . SER A 1 269 ? 7.147 0.740 -20.742 1.00 84.31 269 SER A N 1
ATOM 2110 C CA . SER A 1 269 ? 7.887 1.470 -21.789 1.00 84.31 269 SER A CA 1
ATOM 2111 C C . SER A 1 269 ? 7.813 0.830 -23.184 1.00 84.31 269 SER A C 1
ATOM 2113 O O . SER A 1 269 ? 8.448 1.321 -24.117 1.00 84.31 269 SER A O 1
ATOM 2115 N N . GLY A 1 270 ? 7.080 -0.278 -23.349 1.00 80.75 270 GLY A N 1
ATOM 2116 C CA . GLY A 1 270 ? 6.998 -1.010 -24.618 1.00 80.75 270 GLY A CA 1
ATOM 2117 C C . GLY A 1 270 ? 8.274 -1.779 -24.993 1.00 80.75 270 GLY A C 1
ATOM 2118 O O . GLY A 1 270 ? 8.401 -2.245 -26.121 1.00 80.75 270 GLY A O 1
ATOM 2119 N N . GLN A 1 271 ? 9.218 -1.949 -24.063 1.00 80.44 271 GLN A N 1
ATOM 2120 C CA . GLN A 1 271 ? 10.465 -2.706 -24.241 1.00 80.44 271 GLN A CA 1
ATOM 2121 C C . GLN A 1 271 ? 10.323 -4.165 -23.778 1.00 80.44 271 GLN A C 1
ATOM 2123 O O . GLN A 1 271 ? 11.227 -4.729 -23.154 1.00 80.44 271 GLN A O 1
ATOM 2128 N N . ALA A 1 272 ? 9.175 -4.781 -24.071 1.00 78.00 272 ALA A N 1
ATOM 2129 C CA . ALA A 1 272 ? 8.948 -6.196 -23.806 1.00 78.00 272 ALA A CA 1
ATOM 2130 C C . ALA A 1 272 ? 9.948 -7.054 -24.603 1.00 78.00 272 ALA A C 1
ATOM 2132 O O . ALA A 1 272 ? 10.233 -6.783 -25.770 1.00 78.00 272 ALA A O 1
ATOM 2133 N N . GLY A 1 273 ? 10.506 -8.090 -23.976 1.00 84.88 273 GLY A N 1
ATOM 2134 C CA . GLY A 1 273 ? 11.495 -8.943 -24.629 1.00 84.88 273 GLY A CA 1
ATOM 2135 C C . GLY A 1 273 ? 12.137 -9.972 -23.698 1.00 84.88 273 GLY A C 1
ATOM 2136 O O . GLY A 1 273 ? 11.780 -10.056 -22.521 1.00 84.88 273 GLY A O 1
ATOM 2137 N N . PRO A 1 274 ? 13.131 -10.736 -24.189 1.00 88.00 274 PRO A N 1
ATOM 2138 C CA . PRO A 1 274 ? 13.721 -11.856 -23.450 1.00 88.00 274 PRO A CA 1
ATOM 2139 C C . PRO A 1 274 ? 14.292 -11.478 -22.078 1.00 88.00 274 PRO A C 1
ATOM 2141 O O . PRO A 1 274 ? 14.194 -12.265 -21.139 1.00 88.00 274 PRO A O 1
ATOM 2144 N N . ARG A 1 275 ? 14.853 -10.266 -21.945 1.00 88.88 275 ARG A N 1
ATOM 2145 C CA . ARG A 1 275 ? 15.397 -9.743 -20.676 1.00 88.88 275 ARG A CA 1
ATOM 2146 C C . ARG A 1 275 ? 14.288 -9.516 -19.643 1.00 88.88 275 ARG A C 1
ATOM 2148 O O . ARG A 1 275 ? 14.425 -9.952 -18.509 1.00 88.88 275 ARG A O 1
ATOM 2155 N N . VAL A 1 276 ? 13.163 -8.928 -20.056 1.00 88.94 276 VAL A N 1
ATOM 2156 C CA . VAL A 1 276 ? 11.974 -8.736 -19.202 1.00 88.94 276 VAL A CA 1
ATOM 2157 C C . VAL A 1 276 ? 11.408 -10.087 -18.757 1.00 88.94 276 VAL A C 1
ATOM 2159 O O . VAL A 1 276 ? 11.176 -10.292 -17.570 1.00 88.94 276 VAL A O 1
ATOM 2162 N N . ASN A 1 277 ? 11.296 -11.049 -19.677 1.00 89.50 277 ASN A N 1
ATOM 2163 C CA . ASN A 1 277 ? 10.814 -12.398 -19.358 1.00 89.50 277 ASN A CA 1
ATOM 2164 C C . ASN A 1 277 ? 11.778 -13.165 -18.430 1.00 89.50 277 ASN A C 1
ATOM 2166 O O . ASN A 1 277 ? 11.361 -14.028 -17.659 1.00 89.50 277 ASN A O 1
ATOM 2170 N N . ALA A 1 278 ? 13.087 -12.899 -18.499 1.00 91.06 278 ALA A N 1
ATOM 2171 C CA . ALA A 1 278 ? 14.052 -13.463 -17.556 1.00 91.06 278 ALA A CA 1
ATOM 2172 C C . ALA A 1 278 ? 13.844 -12.904 -16.139 1.00 91.06 278 ALA A C 1
ATOM 2174 O O . ALA A 1 278 ? 13.837 -13.680 -15.183 1.00 91.06 278 ALA A O 1
ATOM 2175 N N . HIS A 1 279 ? 13.600 -11.595 -16.015 1.00 93.31 279 HIS A N 1
ATOM 2176 C CA . HIS A 1 279 ? 13.281 -10.949 -14.737 1.00 93.31 279 HIS A CA 1
ATOM 2177 C C . HIS A 1 279 ? 11.969 -11.467 -14.142 1.00 93.31 279 HIS A C 1
ATOM 2179 O O . HIS A 1 279 ? 11.934 -11.806 -12.961 1.00 93.31 279 HIS A O 1
ATOM 2185 N N . ALA A 1 280 ? 10.927 -11.626 -14.963 1.00 90.69 280 ALA A N 1
ATOM 2186 C CA . ALA A 1 280 ? 9.650 -12.202 -14.543 1.00 90.69 280 ALA A CA 1
ATOM 2187 C C . ALA A 1 280 ? 9.815 -13.628 -13.994 1.00 90.69 280 ALA A C 1
ATOM 2189 O O . ALA A 1 280 ? 9.426 -13.908 -12.862 1.00 90.69 280 ALA A O 1
ATOM 2190 N N . ARG A 1 281 ? 10.501 -14.510 -14.734 1.00 90.25 281 ARG A N 1
ATOM 2191 C CA . ARG A 1 281 ? 10.796 -15.883 -14.281 1.00 90.25 281 ARG A CA 1
ATOM 2192 C C . ARG A 1 281 ? 11.655 -15.923 -13.020 1.00 90.25 281 ARG A C 1
ATOM 2194 O O . ARG A 1 281 ? 11.466 -16.788 -12.168 1.00 90.25 281 ARG A O 1
ATOM 2201 N N . ALA A 1 282 ? 12.614 -15.009 -12.875 1.00 90.75 282 ALA A N 1
ATOM 2202 C CA . ALA A 1 282 ? 13.375 -14.884 -11.636 1.00 90.75 282 ALA A CA 1
ATOM 2203 C C . ALA A 1 282 ? 12.466 -14.486 -10.461 1.00 90.75 282 ALA A C 1
ATOM 2205 O O . ALA A 1 282 ? 12.579 -15.080 -9.391 1.00 90.75 282 ALA A O 1
ATOM 2206 N N . GLY A 1 283 ? 11.533 -13.555 -10.681 1.00 89.81 283 GLY A N 1
ATOM 2207 C CA . GLY A 1 283 ? 10.526 -13.159 -9.699 1.00 89.81 283 GLY A CA 1
ATOM 2208 C C . GLY A 1 283 ? 9.635 -14.327 -9.286 1.00 89.81 283 GLY A C 1
ATOM 2209 O O . GLY A 1 283 ? 9.518 -14.604 -8.098 1.00 89.81 283 GLY A O 1
ATOM 2210 N N . LEU A 1 284 ? 9.083 -15.070 -10.249 1.00 87.94 284 LEU A N 1
ATOM 2211 C CA . LEU A 1 284 ? 8.227 -16.236 -9.994 1.00 87.94 284 LEU A CA 1
ATOM 2212 C C . LEU A 1 284 ? 8.949 -17.320 -9.177 1.00 87.94 284 LEU A C 1
ATOM 2214 O O . LEU A 1 284 ? 8.404 -17.830 -8.199 1.00 87.94 284 LEU A O 1
ATOM 2218 N N . ARG A 1 285 ? 10.217 -17.617 -9.499 1.00 88.19 285 ARG A N 1
ATOM 2219 C CA . ARG A 1 285 ? 11.035 -18.548 -8.698 1.00 88.19 285 ARG A CA 1
ATOM 2220 C C . ARG A 1 285 ? 11.252 -18.055 -7.269 1.00 88.19 285 ARG A C 1
ATOM 2222 O O . ARG A 1 285 ? 11.282 -18.864 -6.346 1.00 88.19 285 ARG A O 1
ATOM 2229 N N . LEU A 1 286 ? 11.416 -16.746 -7.082 1.00 86.81 286 LEU A N 1
ATOM 2230 C CA . LEU A 1 286 ? 11.569 -16.150 -5.759 1.00 86.81 286 LEU A CA 1
ATOM 2231 C C . LEU A 1 286 ? 10.265 -16.240 -4.957 1.00 86.81 286 LEU A C 1
ATOM 2233 O O . LEU A 1 286 ? 10.303 -16.592 -3.781 1.00 86.81 286 LEU A O 1
ATOM 2237 N N . LEU A 1 287 ? 9.119 -16.014 -5.605 1.00 83.94 287 LEU A N 1
ATOM 2238 C CA . LEU A 1 287 ? 7.797 -16.192 -5.000 1.00 83.94 287 LEU A CA 1
ATOM 2239 C C . LEU A 1 287 ? 7.558 -17.625 -4.536 1.00 83.94 287 LEU A C 1
ATOM 2241 O O . LEU A 1 287 ? 7.114 -17.819 -3.411 1.00 83.94 287 LEU A O 1
ATOM 2245 N N . GLY A 1 288 ? 7.924 -18.623 -5.345 1.00 79.31 288 GLY A N 1
ATOM 2246 C CA . GLY A 1 288 ? 7.795 -20.036 -4.974 1.00 79.31 288 GLY A CA 1
ATOM 2247 C C . GLY A 1 288 ? 8.616 -20.453 -3.744 1.00 79.31 288 GLY A C 1
ATOM 2248 O O . GLY A 1 288 ? 8.388 -21.524 -3.189 1.00 79.31 288 GLY A O 1
ATOM 2249 N N . ARG A 1 289 ? 9.567 -19.619 -3.305 1.00 80.06 289 ARG A N 1
ATOM 2250 C CA . ARG A 1 289 ? 10.385 -19.841 -2.103 1.00 80.06 289 ARG A CA 1
ATOM 2251 C C . ARG A 1 289 ? 9.853 -19.117 -0.867 1.00 80.06 289 ARG A C 1
ATOM 2253 O O . ARG A 1 289 ? 10.293 -19.427 0.238 1.00 80.06 289 ARG A O 1
ATOM 2260 N N . LEU A 1 290 ? 8.961 -18.144 -1.037 1.00 75.75 290 LEU A N 1
ATOM 2261 C CA . LEU A 1 290 ? 8.376 -17.407 0.075 1.00 75.75 290 LEU A CA 1
ATOM 2262 C C . LEU A 1 290 ? 7.272 -18.245 0.718 1.00 75.75 290 LEU A C 1
ATOM 2264 O O . LEU A 1 290 ? 6.343 -18.688 0.050 1.00 75.75 290 LEU A O 1
ATOM 2268 N N . THR A 1 291 ? 7.356 -18.434 2.033 1.00 69.62 291 THR A N 1
ATOM 2269 C CA . THR A 1 291 ? 6.268 -19.045 2.812 1.00 69.62 291 THR A CA 1
ATOM 2270 C C . THR A 1 291 ? 5.097 -18.086 2.986 1.00 69.62 291 THR A C 1
ATOM 2272 O O . THR A 1 291 ? 3.953 -18.516 3.073 1.00 69.62 291 THR A O 1
ATOM 2275 N N . GLU A 1 292 ? 5.392 -16.787 3.055 1.00 68.12 292 GLU A N 1
ATOM 2276 C CA . GLU A 1 292 ? 4.431 -15.698 3.174 1.00 68.12 292 GLU A CA 1
ATOM 2277 C C . GLU A 1 292 ? 4.963 -14.508 2.368 1.00 68.12 292 GLU A C 1
ATOM 2279 O O . GLU A 1 292 ? 6.144 -14.162 2.451 1.00 68.12 292 GLU A O 1
ATOM 2284 N N . CYS A 1 293 ? 4.104 -13.867 1.580 1.00 70.19 293 CYS A N 1
ATOM 2285 C CA . CYS A 1 293 ? 4.430 -12.598 0.947 1.00 70.19 293 CYS A CA 1
ATOM 2286 C C . CYS A 1 293 ? 3.605 -11.522 1.635 1.00 70.19 293 CYS A C 1
ATOM 2288 O O . CYS A 1 293 ? 2.404 -11.438 1.423 1.00 70.19 293 CYS A O 1
ATOM 2290 N N . THR A 1 294 ? 4.241 -10.710 2.474 1.00 67.25 294 THR A N 1
ATOM 2291 C CA . THR A 1 294 ? 3.535 -9.667 3.223 1.00 67.25 294 THR A CA 1
ATOM 2292 C C . THR A 1 294 ? 3.297 -8.414 2.393 1.00 67.25 294 THR A C 1
ATOM 2294 O O . THR A 1 294 ? 2.571 -7.540 2.831 1.00 67.25 294 THR A O 1
ATOM 2297 N N . ARG A 1 295 ? 3.893 -8.277 1.202 1.00 74.31 295 ARG A N 1
ATOM 2298 C CA . ARG A 1 295 ? 3.827 -7.039 0.416 1.00 74.31 295 ARG A CA 1
ATOM 2299 C C . ARG A 1 295 ? 3.292 -7.314 -0.997 1.00 74.31 295 ARG A C 1
ATOM 2301 O O . ARG A 1 295 ? 4.093 -7.488 -1.920 1.00 74.31 295 ARG A O 1
ATOM 2308 N N . PRO A 1 296 ? 1.960 -7.298 -1.196 1.00 70.12 296 PRO A N 1
ATOM 2309 C CA . PRO A 1 296 ? 1.311 -7.871 -2.376 1.00 70.12 296 PRO A CA 1
ATOM 2310 C C . PRO A 1 296 ? 1.640 -7.150 -3.679 1.00 70.12 296 PRO A C 1
ATOM 2312 O O . PRO A 1 296 ? 1.457 -7.711 -4.750 1.00 70.12 296 PRO A O 1
ATOM 2315 N N . PHE A 1 297 ? 2.147 -5.921 -3.627 1.00 74.44 297 PHE A N 1
ATOM 2316 C CA . PHE A 1 297 ? 2.349 -5.136 -4.837 1.00 74.44 297 PHE A CA 1
ATOM 2317 C C . PHE A 1 297 ? 3.314 -5.794 -5.840 1.00 74.44 297 PHE A C 1
ATOM 2319 O O . PHE A 1 297 ? 3.046 -5.820 -7.041 1.00 74.44 297 PHE A O 1
A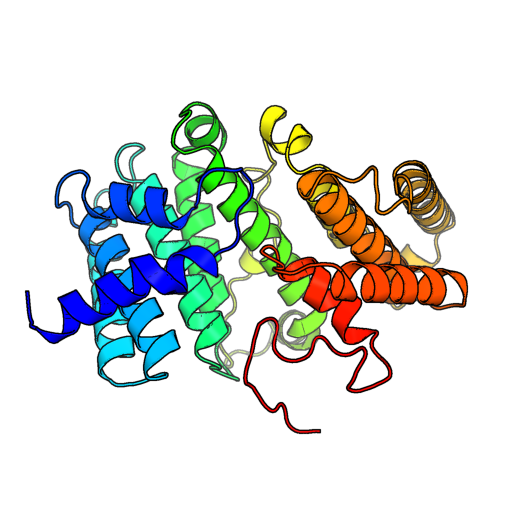TOM 2326 N N . ALA A 1 298 ? 4.387 -6.420 -5.351 1.00 77.75 298 ALA A N 1
ATOM 2327 C CA . ALA A 1 298 ? 5.287 -7.174 -6.218 1.00 77.75 298 ALA A CA 1
ATOM 2328 C C . ALA A 1 298 ? 4.648 -8.472 -6.750 1.00 77.75 298 ALA A C 1
ATOM 2330 O O . ALA A 1 298 ? 4.964 -8.881 -7.866 1.00 77.75 298 ALA A O 1
ATOM 2331 N N . LEU A 1 299 ? 3.712 -9.081 -6.003 1.00 77.81 299 LEU A N 1
ATOM 2332 C CA . LEU A 1 299 ? 2.914 -10.212 -6.496 1.00 77.81 299 LEU A CA 1
ATOM 2333 C C . LEU A 1 299 ? 1.998 -9.804 -7.635 1.00 77.81 299 LEU A C 1
ATOM 2335 O O . LEU A 1 299 ? 1.807 -10.600 -8.538 1.00 77.81 299 LEU A O 1
ATOM 2339 N N . ILE A 1 300 ? 1.428 -8.600 -7.593 1.00 78.12 300 ILE A N 1
ATOM 2340 C CA . ILE A 1 300 ? 0.556 -8.119 -8.665 1.00 78.12 300 ILE A CA 1
ATOM 2341 C C . ILE A 1 300 ? 1.371 -8.069 -9.960 1.00 78.12 300 ILE A C 1
ATOM 2343 O O . ILE A 1 300 ? 1.024 -8.732 -10.928 1.00 78.12 300 ILE A O 1
ATOM 2347 N N . ILE A 1 301 ? 2.510 -7.372 -9.958 1.00 83.38 301 ILE A N 1
ATOM 2348 C CA . ILE A 1 301 ? 3.332 -7.213 -11.167 1.00 83.38 301 ILE A CA 1
ATOM 2349 C C . ILE A 1 301 ? 3.899 -8.552 -11.660 1.00 83.38 301 ILE A C 1
ATOM 2351 O O . ILE A 1 301 ? 3.810 -8.843 -12.845 1.00 83.38 301 ILE A O 1
ATOM 2355 N N . ILE A 1 302 ? 4.490 -9.361 -10.775 1.00 86.31 302 ILE A N 1
ATOM 2356 C CA . ILE A 1 302 ? 5.132 -10.627 -11.164 1.00 86.31 302 ILE A CA 1
ATOM 2357 C C . ILE A 1 302 ? 4.105 -11.731 -11.429 1.00 86.31 302 ILE A C 1
ATOM 2359 O O . ILE A 1 302 ? 4.285 -12.528 -12.341 1.00 86.31 302 ILE A O 1
ATOM 2363 N N . GLY A 1 303 ? 3.030 -11.793 -10.648 1.00 77.00 303 GLY A N 1
ATOM 2364 C CA . GLY A 1 303 ? 1.982 -12.803 -10.783 1.00 77.00 303 GLY A CA 1
ATOM 2365 C C . GLY A 1 303 ? 1.210 -12.682 -12.094 1.00 77.00 303 GLY A C 1
ATOM 2366 O O . GLY A 1 303 ? 0.825 -13.706 -12.648 1.00 77.00 303 GLY A O 1
ATOM 2367 N N . PHE A 1 304 ? 1.063 -11.469 -12.641 1.00 75.00 304 PHE A N 1
ATOM 2368 C CA . PHE A 1 304 ? 0.513 -11.272 -13.989 1.00 75.00 304 PHE A CA 1
ATOM 2369 C C . PHE A 1 304 ? 1.398 -11.830 -15.113 1.00 75.00 304 PHE A C 1
ATOM 2371 O O . PHE A 1 304 ? 0.932 -11.961 -16.240 1.00 75.00 304 PHE A O 1
ATOM 2378 N N . GLU A 1 305 ? 2.656 -12.162 -14.831 1.00 81.06 305 GLU A N 1
ATOM 2379 C CA . GLU A 1 305 ? 3.582 -12.741 -15.809 1.00 81.06 305 GLU A CA 1
ATOM 2380 C C . GLU A 1 305 ? 3.597 -14.278 -15.778 1.00 81.06 305 GLU A C 1
ATOM 2382 O O . GLU A 1 305 ? 4.354 -14.896 -16.524 1.00 81.06 305 GLU A O 1
ATOM 2387 N N . ALA A 1 306 ? 2.811 -14.908 -14.901 1.00 72.69 306 ALA A N 1
ATOM 2388 C CA . ALA A 1 306 ? 2.736 -16.359 -14.820 1.00 72.69 306 ALA A CA 1
ATOM 2389 C C . ALA A 1 306 ? 1.986 -16.955 -16.022 1.00 72.69 306 ALA A C 1
ATOM 2391 O O . ALA A 1 306 ? 0.841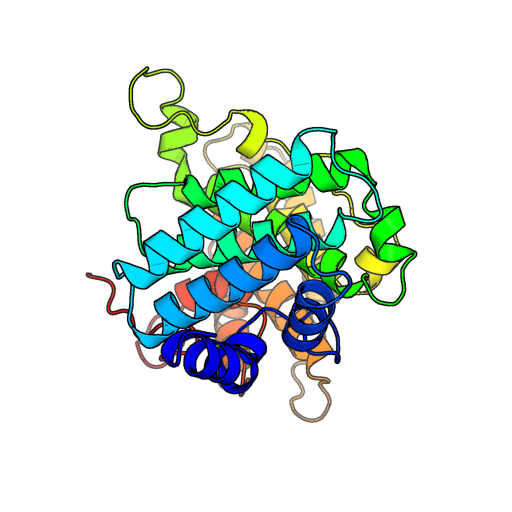 -16.594 -16.295 1.00 72.69 306 ALA A O 1
ATOM 2392 N N . GLU A 1 307 ? 2.620 -17.905 -16.713 1.00 63.31 307 GLU A N 1
ATOM 2393 C CA . GLU A 1 307 ? 2.070 -18.549 -17.915 1.00 63.31 307 GLU A CA 1
ATOM 2394 C C . GLU A 1 307 ? 1.271 -19.824 -17.589 1.00 63.31 307 GLU A C 1
ATOM 2396 O O . GLU A 1 307 ? 0.494 -20.301 -18.415 1.00 63.31 307 GLU A O 1
ATOM 2401 N N . THR A 1 308 ? 1.438 -20.376 -16.384 1.00 56.34 308 THR A N 1
ATOM 2402 C CA . THR A 1 308 ? 0.793 -21.618 -15.935 1.00 56.34 308 THR A CA 1
ATOM 2403 C C . THR A 1 308 ? 0.107 -21.444 -14.581 1.00 56.34 308 THR A C 1
ATOM 2405 O O . THR A 1 308 ? 0.593 -20.699 -13.735 1.00 56.34 308 THR A O 1
ATOM 2408 N N . ASP A 1 309 ? -0.972 -22.187 -14.316 1.00 51.12 309 ASP A N 1
ATOM 2409 C CA . ASP A 1 309 ? -1.681 -22.174 -13.020 1.00 51.12 309 ASP A CA 1
ATOM 2410 C C . ASP A 1 309 ? -0.789 -22.587 -11.827 1.00 51.12 309 ASP A C 1
ATOM 2412 O O . ASP A 1 309 ? -1.135 -22.357 -10.669 1.00 51.12 309 ASP A O 1
ATOM 2416 N N . GLU A 1 310 ? 0.347 -23.248 -12.085 1.00 52.59 310 GLU A N 1
ATOM 2417 C CA . GLU A 1 310 ? 1.357 -23.617 -11.082 1.00 52.59 310 GLU A CA 1
ATOM 2418 C C . GLU A 1 310 ? 2.330 -22.477 -10.760 1.00 52.59 310 GLU A C 1
ATOM 2420 O O . GLU A 1 310 ? 2.792 -22.380 -9.622 1.00 52.59 310 GLU A O 1
ATOM 2425 N N . GLU A 1 311 ? 2.616 -21.617 -11.739 1.00 47.78 311 GLU A N 1
ATOM 2426 C CA . GLU A 1 311 ? 3.416 -20.397 -11.590 1.00 47.78 311 GLU A CA 1
ATOM 2427 C C . GLU A 1 311 ? 2.568 -19.202 -11.160 1.00 47.78 311 GLU A C 1
ATOM 2429 O O . GLU A 1 311 ? 3.078 -18.277 -10.523 1.00 47.78 311 GLU A O 1
ATOM 2434 N N . GLN A 1 312 ? 1.270 -19.218 -11.470 1.00 49.72 312 GLN A N 1
ATOM 2435 C CA . GLN A 1 312 ? 0.329 -18.279 -10.892 1.00 49.72 312 GLN A CA 1
ATOM 2436 C C . GLN A 1 312 ? 0.385 -18.474 -9.382 1.00 49.72 312 GLN A C 1
ATOM 2438 O O . GLN A 1 312 ? 0.379 -19.619 -8.920 1.00 49.72 312 GLN A O 1
ATOM 2443 N N . PRO A 1 313 ? 0.474 -17.396 -8.586 1.00 45.16 313 PRO A N 1
ATOM 2444 C CA . PRO A 1 313 ? 0.521 -17.512 -7.142 1.00 45.16 313 PRO A CA 1
ATOM 2445 C C . PRO A 1 313 ? -0.752 -18.211 -6.642 1.00 45.16 313 PRO A C 1
ATOM 2447 O O . PRO A 1 313 ? -1.753 -17.557 -6.353 1.00 45.16 313 PRO A O 1
ATOM 2450 N N . LYS A 1 314 ? -0.710 -19.548 -6.523 1.00 38.00 314 LYS A N 1
ATOM 2451 C CA . LYS A 1 314 ? -1.791 -20.382 -5.999 1.00 38.00 314 LYS A CA 1
ATOM 2452 C C . LYS A 1 314 ? -2.146 -19.864 -4.609 1.00 38.00 314 LYS A C 1
ATOM 2454 O O . LYS A 1 314 ? -1.467 -20.167 -3.636 1.00 38.00 314 LYS A O 1
ATOM 2459 N N . LYS A 1 315 ? -3.229 -19.086 -4.534 1.00 40.16 315 LYS A N 1
ATOM 2460 C CA . LYS A 1 315 ? -3.893 -18.636 -3.300 1.00 40.16 315 LYS A CA 1
ATOM 2461 C C . LYS A 1 315 ? -3.010 -17.889 -2.291 1.00 40.16 315 LYS A C 1
ATOM 2463 O O . LYS A 1 315 ? -3.214 -18.041 -1.090 1.00 40.16 315 LYS A O 1
ATOM 2468 N N . TRP A 1 316 ? -2.084 -17.041 -2.733 1.00 41.88 316 TRP A N 1
ATOM 2469 C CA . TRP A 1 316 ? -1.297 -16.248 -1.772 1.00 41.88 316 TRP A CA 1
ATOM 2470 C C . TRP A 1 316 ? -1.982 -14.957 -1.323 1.00 41.88 316 TRP A C 1
ATOM 2472 O O . TRP A 1 316 ? -1.614 -14.426 -0.283 1.00 41.88 316 TRP A O 1
ATOM 2482 N N . TYR A 1 317 ? -3.026 -14.504 -2.029 1.00 34.47 317 TYR A N 1
ATOM 2483 C CA . TYR A 1 317 ? -3.877 -13.414 -1.538 1.00 34.47 317 TYR A CA 1
ATOM 2484 C C . TYR A 1 317 ? -5.378 -13.673 -1.611 1.00 34.47 317 TYR A C 1
ATOM 2486 O O . TYR A 1 317 ? -6.113 -13.064 -0.841 1.00 34.47 317 TYR A O 1
ATOM 2494 N N . LEU A 1 318 ? -5.867 -14.556 -2.483 1.00 33.72 318 LEU A N 1
ATOM 2495 C CA . LEU A 1 318 ? -7.294 -14.616 -2.774 1.00 33.72 318 LEU A CA 1
ATOM 2496 C C . LEU A 1 318 ? -7.709 -16.035 -3.198 1.00 33.72 318 LEU A C 1
ATOM 2498 O O . LEU A 1 318 ? -7.290 -16.549 -4.230 1.00 33.72 318 LEU A O 1
ATOM 2502 N N . THR A 1 319 ? -8.574 -16.673 -2.412 1.00 26.17 319 THR A N 1
ATOM 2503 C CA . THR A 1 319 ? -9.641 -17.526 -2.955 1.00 26.17 319 THR A CA 1
ATOM 2504 C C . THR A 1 319 ? -10.611 -16.631 -3.726 1.00 26.17 319 THR A C 1
ATOM 2506 O O . THR A 1 319 ? -11.667 -16.282 -3.207 1.00 26.17 319 THR A O 1
ATOM 2509 N N . LEU A 1 320 ? -10.225 -16.214 -4.929 1.00 32.84 320 LEU A N 1
ATOM 2510 C CA . LEU A 1 320 ? -11.114 -15.575 -5.891 1.00 32.84 320 LEU A CA 1
ATOM 2511 C C . LEU A 1 320 ? -10.842 -16.193 -7.248 1.00 32.84 320 LEU A C 1
ATOM 2513 O O . LEU A 1 320 ? -9.790 -15.971 -7.843 1.00 32.84 320 LEU A O 1
ATOM 2517 N N . ASP A 1 321 ? -11.802 -16.985 -7.701 1.00 23.80 321 ASP A N 1
ATOM 2518 C CA . ASP A 1 321 ? -11.934 -17.309 -9.109 1.00 23.80 321 ASP A CA 1
ATOM 2519 C C . ASP A 1 321 ? -12.279 -16.002 -9.837 1.00 23.80 321 ASP A C 1
ATOM 2521 O O . ASP A 1 321 ? -13.337 -15.414 -9.602 1.00 23.80 321 ASP A O 1
ATOM 2525 N N . TRP A 1 322 ? -11.365 -15.517 -10.675 1.00 31.25 322 TRP A N 1
ATOM 2526 C CA . TRP A 1 322 ? -11.639 -14.428 -11.609 1.00 31.25 322 TRP A CA 1
ATOM 2527 C C . TRP A 1 322 ? -12.108 -15.038 -12.938 1.00 31.25 322 TRP A C 1
ATOM 2529 O O . TRP A 1 322 ? -11.487 -15.999 -13.402 1.00 31.25 322 TRP A O 1
ATOM 2539 N N . PRO A 1 323 ? -13.201 -14.550 -13.548 1.00 24.44 323 PRO A N 1
ATOM 2540 C CA . PRO A 1 323 ? -13.677 -15.086 -14.814 1.00 24.44 323 PRO A CA 1
ATOM 2541 C C . PRO A 1 323 ? -12.696 -14.756 -15.948 1.00 24.44 323 PRO A C 1
ATOM 2543 O O . PRO A 1 323 ? -12.138 -13.659 -16.004 1.00 24.44 323 PRO A O 1
ATOM 2546 N N . ALA A 1 324 ? -12.498 -15.756 -16.808 1.00 28.20 324 ALA A N 1
ATOM 2547 C CA . ALA A 1 324 ? -11.662 -15.732 -18.007 1.00 28.20 324 ALA A CA 1
ATOM 2548 C C . ALA A 1 324 ? -12.043 -14.634 -19.013 1.00 28.20 324 ALA A C 1
ATOM 2550 O O . ALA A 1 324 ? -13.249 -14.301 -19.102 1.00 28.20 324 ALA A O 1
#

Organism: NCBI:txid936078

Foldseek 3Di:
DPPLLVVLVVLLVPPVQQLAFFLDPDGVSVLLVCQLPPPPALLSLLSSLLSSLLSCCVPPNDDPSSVVSLVSSVVSLCVRCVVHADLVSLLSLLNSLLSSLVSVVSNPPVQDPVSLVSLVSNVVSCVVYFLVSQCVPPSRVRSLLSNLLVLLVLQLCCVPVVVVCVVCCVPDDRDCPDPCSNDDDPSNPDDPVSCVSQVLSVLLSVLSVLFDACPDPVLPDPVSVVVLVVSLVVLVVLLDDPDPVPDDPSSLLSNLSSLLSNLCSCVRSVVDDDVSLVSLVSNLVSLVPDPADSRCPSLVSSLVSDPDPVSNNPPRPDPDDDDD

Sequence (324 aa):
MAAGEGILLEYFDTKVSKSLTTFSEKPLGSLLRRISLTNGSLACMAVHRAMIALSALLRYGDCVQTQRLKLSAISALGASARNGVSPENAAQHVSAGLILCILEVYAHSDTSYQWTWYIMGVRDVVAAVSLDWFDSQEDLSDLSDWVYHHEVLSKFSLRHWAPEVAEKSQSTHMLDLPKRAWDVDPRLVPCNSMQQRNNALRTLADVVDMVVPPSDPRSSSPEYRDRLRWVRDHIEEHLGSDDPNLSDPAETMARLYRLATLVYLGRASGQAGPRVNAHARAGLRLLGRLTECTRPFALIIIGFEAETDEEQPKKWYLTLDWPA

Radius of gyration: 20.15 Å; chains: 1; bounding box: 48×44×54 Å